Protein AF-0000000067828789 (afdb_homodimer)

Sequence (320 aa):
MLDEQAKKTLLRKIPHGLYVCGVKSGEEANGFTASWVMQGSFEPPLVVNCVRTDSISHRLLQESGQFALSFLAADQKDVAAQFFKPQRRVGDKFENFDVLDAPETGCPVLKDCLGYVECRVVGSVAHGDHTVFVGEVIGAQVFNEGDPLLLESTGWNYGGMLDEQAKKTLLRKIPHGLYVCGVKSGEEANGFTASWVMQGSFEPPLVVNCVRTDSISHRLLQESGQFALSFLAADQKDVAAQFFKPQRRVGDKFENFDVLDAPETGCPVLKDCLGYVECRVVGSVAHGDHTVFVGEVIGAQVFNEGDPLLLESTGWNYGG

Nearest PDB structures (foldseek):
  1wgb-assembly1_A  TM=9.684E-01  e=2.891E-19  Thermus thermophilus
  2r6v-assembly1_A  TM=7.369E-01  e=9.799E-13  Pyrococcus horikoshii OT3
  3cb0-assembly2_B  TM=8.185E-01  e=6.006E-11  Brucella melitensis
  3bnk-assembly1_A  TM=7.732E-01  e=1.040E-10  Methanosarcina acetivorans
  3k87-assembly1_B  TM=8.070E-01  e=7.497E-10  Burkholderia cepacia

Secondary structure (DSSP, 8-state):
---HHHHHHHHTTS--B-EEEEEEETTEEEEEEE--EEEEETTTTEEEEEEESSSHHHHHHHHH-EEEEEEPBTT-HHHHHHTSS-EEEETTEETTEEEEE-TTT--EEESSSSEEEEEEEEEEEE-SSEEEEEEEEEEEEE----PBPBHHHHT-----/---HHHHHHHHTTS--B-EEEEEEETTEEEEEEE--EEEEETTTTEEEEEEESSSHHHHHHHHH-EEEEEEPBTT-HHHHHHTSS-EEEETTEETTEEEEE-TTT--EEESSSSEEEEEEEEEEEE-SSEEEEEEEEEEEEE----PBPBHHHHT-----

pLDDT: mean 97.81, std 1.81, range [86.75, 98.94]

Solvent-accessible surface area (backbone atoms only — not comparable to full-atom values): 15994 Å² total; per-residue (Å²): 128,59,37,64,67,35,39,28,59,55,48,56,56,54,52,33,32,41,25,41,34,7,18,32,38,92,90,48,38,32,33,25,47,42,43,44,57,42,65,36,28,64,51,57,39,26,37,33,42,41,38,51,56,91,39,72,55,37,53,26,24,66,74,51,38,29,40,22,37,20,38,30,32,56,87,38,60,68,60,45,62,66,17,71,51,71,34,60,55,58,90,57,17,43,82,93,40,55,36,44,61,40,87,85,72,56,15,43,32,58,65,86,35,30,25,36,41,28,26,39,52,77,42,67,41,81,74,47,49,13,30,38,35,33,18,37,60,61,34,34,43,68,72,43,86,78,56,55,21,41,39,78,78,69,77,62,85,86,73,65,131,58,39,63,67,34,40,27,59,54,50,56,56,56,52,32,32,41,27,40,34,7,18,33,39,92,90,49,39,33,34,27,50,41,43,45,57,43,66,37,29,64,52,58,41,27,38,34,42,41,38,50,56,92,41,70,55,35,53,26,25,66,73,52,36,28,41,21,39,19,38,30,31,57,87,39,59,67,60,45,61,66,18,70,51,71,37,60,54,57,90,57,18,44,82,89,39,54,37,44,62,40,88,84,73,55,17,42,32,57,66,85,34,29,25,37,42,27,26,39,54,79,43,66,41,82,74,47,49,13,30,36,34,34,17,37,59,60,33,34,42,70,72,44,87,79,56,57,23,42,38,78,79,70,76,60,84,84,75,64

InterPro domains:
  IPR002563 Flavin reductase like domain [PF01613] (11-151)
  IPR002563 Flavin reductase like domain [SM00903] (11-158)
  IPR012349 FMN-binding split barrel [G3DSA:2.30.110.10] (3-160)
  IPR050268 NADH-dependent flavin reductase [PTHR30466] (5-150)

Structure (mmCIF, N/CA/C/O backbone):
data_AF-0000000067828789-model_v1
#
loop_
_entity.id
_entity.type
_entity.pdbx_description
1 polymer 'Slr0001 protein'
#
loop_
_atom_site.group_PDB
_atom_site.id
_atom_site.type_symbol
_atom_site.label_atom_id
_atom_site.label_alt_id
_atom_site.label_comp_id
_atom_site.label_asym_id
_atom_site.label_entity_id
_atom_site.label_seq_id
_atom_site.pdbx_PDB_ins_code
_atom_site.Cartn_x
_atom_site.Cartn_y
_atom_site.Cartn_z
_atom_site.occupancy
_atom_site.B_iso_or_equiv
_atom_site.auth_seq_id
_atom_site.auth_comp_id
_atom_site.auth_asym_id
_atom_site.auth_atom_id
_atom_site.pdbx_PDB_model_num
ATOM 1 N N . MET A 1 1 ? -12.523 -22.672 4.266 1 86.75 1 MET A N 1
ATOM 2 C CA . MET A 1 1 ? -12.531 -21.562 5.211 1 86.75 1 MET A CA 1
ATOM 3 C C . MET A 1 1 ? -11.164 -20.891 5.27 1 86.75 1 MET A C 1
ATOM 5 O O . MET A 1 1 ? -10.133 -21.562 5.172 1 86.75 1 MET A O 1
ATOM 9 N N . LEU A 1 2 ? -11.172 -19.578 5.363 1 97.38 2 LEU A N 1
ATOM 10 C CA . LEU A 1 2 ? -9.922 -18.828 5.426 1 97.38 2 LEU A CA 1
ATOM 11 C C . LEU A 1 2 ? -9.102 -19.234 6.648 1 97.38 2 LEU A C 1
ATOM 13 O O . LEU A 1 2 ? -9.625 -19.266 7.766 1 97.38 2 LEU A O 1
ATOM 17 N N . ASP A 1 3 ? -7.887 -19.656 6.426 1 98.31 3 ASP A N 1
ATOM 18 C CA . ASP A 1 3 ? -6.949 -19.891 7.523 1 98.31 3 ASP A CA 1
ATOM 19 C C . ASP A 1 3 ? -6.504 -18.562 8.141 1 98.31 3 ASP A C 1
ATOM 21 O O . ASP A 1 3 ? -5.562 -17.922 7.664 1 98.31 3 ASP A O 1
ATOM 25 N N . GLU A 1 4 ? -7.109 -18.156 9.266 1 98.25 4 GLU A N 1
ATOM 26 C CA . GLU A 1 4 ? -6.914 -16.859 9.898 1 98.25 4 GLU A CA 1
ATOM 27 C C . GLU A 1 4 ? -5.469 -16.688 10.359 1 98.25 4 GLU A C 1
ATOM 29 O O . GLU A 1 4 ? -4.918 -15.586 10.281 1 98.25 4 GLU A O 1
ATOM 34 N N . GLN A 1 5 ? -4.906 -17.734 10.875 1 98.44 5 GLN A N 1
ATOM 35 C CA . GLN A 1 5 ? -3.529 -17.656 11.352 1 98.44 5 GLN A CA 1
ATOM 36 C C . GLN A 1 5 ? -2.555 -17.453 10.195 1 98.44 5 GLN A C 1
ATOM 38 O O . GLN A 1 5 ? -1.613 -16.656 10.305 1 98.44 5 GLN A O 1
ATOM 43 N N . ALA A 1 6 ? -2.738 -18.203 9.086 1 98.81 6 ALA A N 1
ATOM 44 C CA . ALA A 1 6 ? -1.903 -18.031 7.898 1 98.81 6 ALA A CA 1
ATOM 45 C C . ALA A 1 6 ? -2.051 -16.625 7.328 1 98.81 6 ALA A C 1
ATOM 47 O O . ALA A 1 6 ? -1.058 -15.977 6.984 1 98.81 6 ALA A O 1
ATOM 48 N N . LYS A 1 7 ? -3.305 -16.1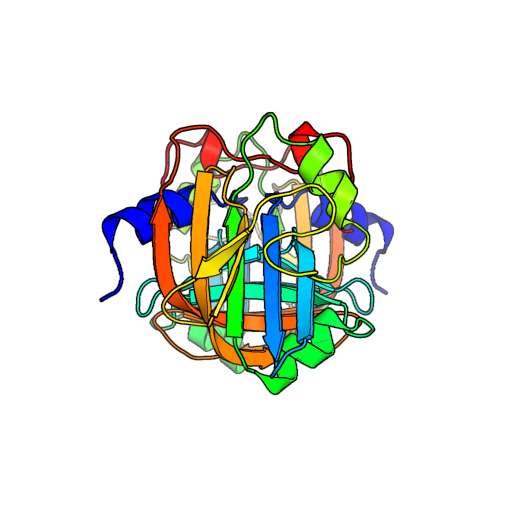72 7.242 1 98.88 7 LYS A N 1
ATOM 49 C CA . LYS A 1 7 ? -3.58 -14.82 6.781 1 98.88 7 LYS A CA 1
ATOM 50 C C . LYS A 1 7 ? -2.83 -13.789 7.621 1 98.88 7 LYS A C 1
ATOM 52 O O . LYS A 1 7 ? -2.16 -12.906 7.082 1 98.88 7 LYS A O 1
ATOM 57 N N . LYS A 1 8 ? -2.92 -13.93 8.938 1 98.62 8 LYS A N 1
ATOM 58 C CA . LYS A 1 8 ? -2.266 -12.992 9.852 1 98.62 8 LYS A CA 1
ATOM 59 C C . LYS A 1 8 ? -0.75 -13.023 9.672 1 98.62 8 LYS A C 1
ATOM 61 O O . LYS A 1 8 ? -0.113 -11.969 9.578 1 98.62 8 LYS A O 1
ATOM 66 N N . THR A 1 9 ? -0.172 -14.234 9.578 1 98.62 9 THR A N 1
ATOM 67 C CA . THR A 1 9 ? 1.268 -14.422 9.438 1 98.62 9 THR A CA 1
ATOM 68 C C . THR A 1 9 ? 1.779 -13.742 8.172 1 98.62 9 THR A C 1
ATOM 70 O O . THR A 1 9 ? 2.77 -13.008 8.203 1 98.62 9 THR A O 1
ATOM 73 N N . LEU A 1 10 ? 1.087 -13.922 7.078 1 98.81 10 LEU A N 1
ATOM 74 C CA . LEU A 1 10 ? 1.56 -13.43 5.793 1 98.81 10 LEU A CA 1
ATOM 75 C C . LEU A 1 10 ? 1.333 -11.922 5.672 1 98.81 10 LEU A C 1
ATOM 77 O O . LEU A 1 10 ? 2.221 -11.188 5.227 1 98.81 10 LEU A O 1
ATOM 81 N N . LEU A 1 11 ? 0.166 -11.43 6.078 1 98.75 11 LEU A N 1
ATOM 82 C CA . LEU A 1 11 ? -0.119 -10.008 5.938 1 98.75 11 LEU A CA 1
ATOM 83 C C . LEU A 1 11 ? 0.809 -9.18 6.82 1 98.75 11 LEU A C 1
ATOM 85 O O . LEU A 1 11 ? 1.186 -8.062 6.457 1 98.75 11 LEU A O 1
ATOM 89 N N . ARG A 1 12 ? 1.302 -9.734 7.949 1 98.06 12 ARG A N 1
ATOM 90 C CA . ARG A 1 12 ? 2.211 -9.031 8.844 1 98.06 12 ARG A CA 1
ATOM 91 C C . ARG A 1 12 ? 3.609 -8.938 8.242 1 98.06 12 ARG A C 1
ATOM 93 O O . ARG A 1 12 ? 4.457 -8.188 8.734 1 98.06 12 ARG A O 1
ATOM 100 N N . LYS A 1 13 ? 3.836 -9.672 7.176 1 98.31 13 LYS A N 1
ATOM 101 C CA . LYS A 1 13 ? 5.141 -9.633 6.523 1 98.31 13 LYS A CA 1
ATOM 102 C C . LYS A 1 13 ? 5.23 -8.477 5.531 1 98.31 13 LYS A C 1
ATOM 104 O O . LYS A 1 13 ? 6.305 -8.18 5.012 1 98.31 13 LYS A O 1
ATOM 109 N N . ILE A 1 14 ? 4.102 -7.816 5.184 1 98.62 14 ILE A N 1
ATOM 110 C CA . ILE A 1 14 ? 4.113 -6.66 4.297 1 98.62 14 ILE A CA 1
ATOM 111 C C . ILE A 1 14 ? 4.715 -5.461 5.02 1 98.62 14 ILE A C 1
ATOM 113 O O . ILE A 1 14 ? 4.227 -5.059 6.078 1 98.62 14 ILE A O 1
ATOM 117 N N . PRO A 1 15 ? 5.766 -4.844 4.465 1 98.25 15 PRO A N 1
ATOM 118 C CA . PRO A 1 15 ? 6.391 -3.707 5.145 1 98.25 15 PRO A CA 1
ATOM 119 C C . PRO A 1 15 ? 5.59 -2.414 4.988 1 98.25 15 PRO A C 1
ATOM 121 O O . PRO A 1 15 ? 4.941 -2.203 3.961 1 98.25 15 PRO A O 1
ATOM 124 N N . HIS A 1 16 ? 5.68 -1.568 5.969 1 98.12 16 HIS A N 1
ATOM 125 C CA . HIS A 1 16 ? 4.996 -0.281 5.957 1 98.12 16 HIS A CA 1
ATOM 126 C C . HIS A 1 16 ? 5.883 0.821 6.527 1 98.12 16 HIS A C 1
ATOM 128 O O . HIS A 1 16 ? 6.742 0.556 7.371 1 98.12 16 HIS A O 1
ATOM 134 N N . GLY A 1 17 ? 5.734 2.039 6.051 1 98.56 17 GLY A N 1
ATOM 135 C CA . GLY A 1 17 ? 6.219 3.229 6.734 1 98.56 17 GLY A CA 1
ATOM 136 C C . GLY A 1 17 ? 5.203 3.82 7.695 1 98.56 17 GLY A C 1
ATOM 137 O O . GLY A 1 17 ? 4.113 3.273 7.867 1 98.56 17 GLY A O 1
ATOM 138 N N . LEU A 1 18 ? 5.621 4.82 8.398 1 98.88 18 LEU A N 1
ATOM 139 C CA . LEU A 1 18 ? 4.73 5.586 9.266 1 98.88 18 LEU A CA 1
ATOM 140 C C . LEU A 1 18 ? 4.73 7.062 8.875 1 98.88 18 LEU A C 1
ATOM 142 O O . LEU A 1 18 ? 5.797 7.664 8.711 1 98.88 18 LEU A O 1
ATOM 146 N N . TYR A 1 19 ? 3.541 7.641 8.75 1 98.88 19 TYR A N 1
ATOM 147 C CA . TYR A 1 19 ? 3.293 9.008 8.312 1 98.88 19 TYR A CA 1
ATOM 148 C C . TYR A 1 19 ? 2.293 9.703 9.234 1 98.88 19 TYR A C 1
ATOM 150 O O . TYR A 1 19 ? 1.573 9.039 9.984 1 98.88 19 TYR A O 1
ATOM 158 N N . VAL A 1 20 ? 2.268 10.961 9.203 1 98.94 20 VAL A N 1
ATOM 159 C CA . VAL A 1 20 ? 1.118 11.695 9.727 1 98.94 20 VAL A CA 1
ATOM 160 C C . VAL A 1 20 ? 0.275 12.219 8.562 1 98.94 20 VAL A C 1
ATOM 162 O O . VAL A 1 20 ? 0.771 12.961 7.715 1 98.94 20 VAL A O 1
ATOM 165 N N . CYS A 1 21 ? -0.919 11.742 8.531 1 98.94 21 CYS A N 1
ATOM 166 C CA . CYS A 1 21 ? -1.869 12.188 7.523 1 98.94 21 CYS A CA 1
ATOM 167 C C . CYS A 1 21 ? -2.672 13.383 8.016 1 98.94 21 CYS A C 1
ATOM 169 O O . CYS A 1 21 ? -3.324 13.305 9.062 1 98.94 21 CYS A O 1
ATOM 171 N N . GLY A 1 22 ? -2.58 14.477 7.305 1 98.88 22 GLY A N 1
ATOM 172 C CA . GLY A 1 22 ? -3.385 15.656 7.566 1 98.88 22 GLY A CA 1
ATOM 173 C C . GLY A 1 22 ? -4.59 15.781 6.652 1 98.88 22 GLY A C 1
ATOM 174 O O . GLY A 1 22 ? -4.473 15.617 5.438 1 98.88 22 GLY A O 1
ATOM 175 N N . VAL A 1 23 ? -5.719 16.016 7.203 1 98.88 23 VAL A N 1
ATOM 176 C CA . VAL A 1 23 ? -6.965 16.203 6.473 1 98.88 23 VAL A CA 1
ATOM 177 C C . VAL A 1 23 ? -7.668 17.469 6.957 1 98.88 23 VAL A C 1
ATOM 179 O O . VAL A 1 23 ? -7.434 17.922 8.078 1 98.88 23 VAL A O 1
ATOM 182 N N . LYS A 1 24 ? -8.477 18.031 6.051 1 98.44 24 LYS A N 1
ATOM 183 C CA . LYS A 1 24 ? -9.172 19.281 6.367 1 98.44 24 LYS A CA 1
ATOM 184 C C . LYS A 1 24 ? -10.469 19.391 5.574 1 98.44 24 LYS A C 1
ATOM 186 O O . LYS A 1 24 ? -10.516 19.062 4.391 1 98.44 24 LYS A O 1
ATOM 191 N N . SER A 1 25 ? -11.516 19.828 6.18 1 97.81 25 SER A N 1
ATOM 192 C CA . SER A 1 25 ? -12.773 20.25 5.562 1 97.81 25 SER A CA 1
ATOM 193 C C . SER A 1 25 ? -13.336 21.484 6.242 1 97.81 25 SER A C 1
ATOM 195 O O . SER A 1 25 ? -13.625 21.469 7.438 1 97.81 25 SER A O 1
ATOM 197 N N . GLY A 1 26 ? -13.461 22.547 5.445 1 95.56 26 GLY A N 1
ATOM 198 C CA . GLY A 1 26 ? -13.82 23.797 6.086 1 95.56 26 GLY A CA 1
ATOM 199 C C . GLY A 1 26 ? -12.805 24.25 7.117 1 95.56 26 GLY A C 1
ATOM 200 O O . GLY A 1 26 ? -11.609 24.375 6.816 1 95.56 26 GLY A O 1
ATOM 201 N N . GLU A 1 27 ? -13.266 24.453 8.336 1 94.75 27 GLU A N 1
ATOM 202 C CA . GLU A 1 27 ? -12.383 24.938 9.391 1 94.75 27 GLU A CA 1
ATOM 203 C C . GLU A 1 27 ? -11.844 23.797 10.234 1 94.75 27 GLU A C 1
ATOM 205 O O . GLU A 1 27 ? -10.945 23.984 11.062 1 94.75 27 GLU A O 1
ATOM 210 N N . GLU A 1 28 ? -12.328 22.656 10.008 1 96.75 28 GLU A N 1
ATOM 211 C CA . GLU A 1 28 ? -11.906 21.5 10.797 1 96.75 28 GLU A CA 1
ATOM 212 C C . GLU A 1 28 ? -10.727 20.781 10.133 1 96.75 28 GLU A C 1
ATOM 214 O O . GLU A 1 28 ? -10.727 20.578 8.922 1 96.75 28 GLU A O 1
ATOM 219 N N . ALA A 1 29 ? -9.695 20.5 10.922 1 98 29 ALA A N 1
ATOM 220 C CA . ALA A 1 29 ? -8.516 19.797 10.438 1 98 29 ALA A CA 1
ATOM 221 C C . ALA A 1 29 ? -8.008 18.797 11.484 1 98 29 ALA A C 1
ATOM 223 O O . ALA A 1 29 ? -8.023 19.094 12.68 1 98 29 ALA A O 1
ATOM 224 N N . ASN A 1 30 ? -7.645 17.609 11.047 1 98.25 30 ASN A N 1
ATOM 225 C CA . ASN A 1 30 ? -7.133 16.562 11.906 1 98.25 30 ASN A CA 1
ATOM 226 C C . ASN A 1 30 ? -5.84 15.961 11.352 1 98.25 30 ASN A C 1
ATOM 228 O O . ASN A 1 30 ? -5.574 16.047 10.156 1 98.25 30 ASN A O 1
ATOM 232 N N . GLY A 1 31 ? -5.035 15.43 12.219 1 98.62 31 GLY A N 1
ATOM 233 C CA . GLY A 1 31 ? -3.891 14.602 11.883 1 98.62 31 GLY A CA 1
ATOM 234 C C . GLY A 1 31 ? -3.912 13.25 12.578 1 98.62 31 GLY A C 1
ATOM 235 O O . GLY A 1 31 ? -4.344 13.148 13.727 1 98.62 31 GLY A O 1
ATOM 236 N N . PHE A 1 32 ? -3.49 12.266 11.938 1 98.56 32 PHE A N 1
ATOM 237 C CA . PHE A 1 32 ? -3.426 10.93 12.508 1 98.56 32 PHE A CA 1
ATOM 238 C C . PHE A 1 32 ? -2.279 10.133 11.898 1 98.56 32 PHE A C 1
ATOM 240 O O . PHE A 1 32 ? -1.806 10.453 10.805 1 98.56 32 PHE A O 1
ATOM 247 N N . THR A 1 33 ? -1.797 9.133 12.594 1 98.62 33 THR A N 1
ATOM 248 C CA . THR A 1 33 ? -0.765 8.25 12.062 1 98.62 33 THR A CA 1
ATOM 249 C C . THR A 1 33 ? -1.344 7.309 11.008 1 98.62 33 THR A C 1
ATOM 251 O O . THR A 1 33 ? -2.389 6.691 11.227 1 98.62 33 THR A O 1
ATOM 254 N N . ALA A 1 34 ? -0.758 7.297 9.883 1 98.62 34 ALA A N 1
ATOM 255 C CA . ALA A 1 34 ? -1.097 6.391 8.789 1 98.62 34 ALA A CA 1
ATOM 256 C C . ALA A 1 34 ? 0.054 5.434 8.492 1 98.62 34 ALA A C 1
ATOM 258 O O . ALA A 1 34 ? 1.218 5.84 8.461 1 98.62 34 ALA A O 1
ATOM 259 N N . SER A 1 35 ? -0.278 4.145 8.266 1 98.44 35 SER A N 1
ATOM 260 C CA . SER A 1 35 ? 0.742 3.16 7.914 1 98.44 35 SER A CA 1
ATOM 261 C C . SER A 1 35 ? 0.411 2.469 6.598 1 98.44 35 SER A C 1
ATOM 263 O O . SER A 1 35 ? 1.311 2.018 5.883 1 98.44 35 SER A O 1
ATOM 265 N N . TRP A 1 36 ? -0.851 2.311 6.324 1 98.75 36 TRP A N 1
ATOM 266 C CA . TRP A 1 36 ? -1.248 1.688 5.066 1 98.75 36 TRP A CA 1
ATOM 267 C C . TRP A 1 36 ? -1.284 2.713 3.938 1 98.75 36 TRP A C 1
ATOM 269 O O . TRP A 1 36 ? -2.359 3.166 3.535 1 98.75 36 TRP A O 1
ATOM 279 N N . VAL A 1 37 ? -0.049 3.043 3.484 1 98.88 37 VAL A N 1
ATOM 280 C CA . VAL A 1 37 ? 0.256 3.998 2.424 1 98.88 37 VAL A CA 1
ATOM 281 C C . VAL A 1 37 ? 1.162 3.344 1.383 1 98.88 37 VAL A C 1
ATOM 283 O O . VAL A 1 37 ? 2.117 2.646 1.732 1 98.88 37 VAL A O 1
ATOM 286 N N . MET A 1 38 ? 0.814 3.523 0.147 1 98.75 38 MET A N 1
ATOM 287 C CA . MET A 1 38 ? 1.56 2.902 -0.944 1 98.75 38 MET A CA 1
ATOM 288 C C . MET A 1 38 ? 1.469 3.744 -2.213 1 98.75 38 MET A C 1
ATOM 290 O O . MET A 1 38 ? 0.471 4.43 -2.438 1 98.75 38 MET A O 1
ATOM 294 N N . GLN A 1 39 ? 2.566 3.791 -2.979 1 98.62 39 GLN A N 1
ATOM 295 C CA . GLN A 1 39 ? 2.412 4.332 -4.324 1 98.62 39 GLN A CA 1
ATOM 296 C C . GLN A 1 39 ? 1.521 3.438 -5.18 1 98.62 39 GLN A C 1
ATOM 298 O O . GLN A 1 39 ? 1.517 2.215 -5.012 1 98.62 39 GLN A O 1
ATOM 303 N N . GLY A 1 40 ? 0.779 4.066 -6.18 1 98.56 40 GLY A N 1
ATOM 304 C CA . GLY A 1 40 ? -0.185 3.281 -6.938 1 98.56 40 GLY A CA 1
ATOM 305 C C . GLY A 1 40 ? -0.045 3.451 -8.438 1 98.56 40 GLY A C 1
ATOM 306 O O . GLY A 1 40 ? -0.638 2.695 -9.211 1 98.56 40 GLY A O 1
ATOM 307 N N . SER A 1 41 ? 0.715 4.457 -8.891 1 98.69 41 SER A N 1
ATOM 308 C CA . SER A 1 41 ? 0.921 4.746 -10.305 1 98.69 41 SER A CA 1
ATOM 309 C C . SER A 1 41 ? 2.053 5.75 -10.5 1 98.69 41 SER A C 1
ATOM 311 O O . SER A 1 41 ? 2.344 6.551 -9.609 1 98.69 41 SER A O 1
ATOM 313 N N . PHE A 1 42 ? 2.686 5.715 -11.703 1 98.44 42 PHE A N 1
ATOM 314 C CA . PHE A 1 42 ? 3.703 6.688 -12.086 1 98.44 42 PHE A CA 1
ATOM 315 C C . PHE A 1 42 ? 3.07 7.902 -12.75 1 98.44 42 PHE A C 1
ATOM 317 O O . PHE A 1 42 ? 3.426 9.039 -12.438 1 98.44 42 PHE A O 1
ATOM 324 N N . GLU A 1 43 ? 2.1 7.543 -13.641 1 98.12 43 GLU A N 1
ATOM 325 C CA . GLU A 1 43 ? 1.512 8.602 -14.453 1 98.12 43 GLU A CA 1
ATOM 326 C C . GLU A 1 43 ? -0.007 8.469 -14.523 1 98.12 43 GLU A C 1
ATOM 328 O O . GLU A 1 43 ? -0.526 7.582 -15.203 1 98.12 43 GLU A O 1
ATOM 333 N N . PRO A 1 44 ? -0.687 9.469 -13.945 1 98.5 44 PRO A N 1
ATOM 334 C CA . PRO A 1 44 ? -0.145 10.398 -12.945 1 98.5 44 PRO A CA 1
ATOM 335 C C . PRO A 1 44 ? 0.361 9.688 -11.695 1 98.5 44 PRO A C 1
ATOM 337 O O . PRO A 1 44 ? 0.053 8.508 -11.477 1 98.5 44 PRO A O 1
ATOM 340 N N . PRO A 1 45 ? 1.221 10.375 -10.891 1 98.81 45 PRO A N 1
ATOM 341 C CA . PRO A 1 45 ? 1.619 9.773 -9.617 1 98.81 45 PRO A CA 1
ATOM 342 C C . PRO A 1 45 ? 0.453 9.633 -8.641 1 98.81 45 PRO A C 1
ATOM 344 O O . PRO A 1 45 ? -0.196 10.617 -8.297 1 98.81 45 PRO A O 1
ATOM 347 N N . LEU A 1 46 ? 0.216 8.398 -8.258 1 98.88 46 LEU A N 1
ATOM 348 C CA . LEU A 1 46 ? -0.858 8.117 -7.312 1 98.88 46 LEU A CA 1
ATOM 349 C C . LEU A 1 46 ? -0.3 7.543 -6.016 1 98.88 46 LEU A C 1
ATOM 351 O O . LEU A 1 46 ? 0.706 6.832 -6.023 1 98.88 46 LEU A O 1
ATOM 355 N N . VAL A 1 47 ? -0.989 7.875 -4.93 1 98.94 47 VAL A N 1
ATOM 356 C CA . VAL A 1 47 ? -0.757 7.293 -3.613 1 98.94 47 VAL A CA 1
ATOM 357 C C . VAL A 1 47 ? -2.057 6.699 -3.074 1 98.94 47 VAL A C 1
ATOM 359 O O . VAL A 1 47 ? -3.123 7.305 -3.197 1 98.94 47 VAL A O 1
ATOM 362 N N . VAL A 1 48 ? -1.947 5.496 -2.578 1 98.94 48 VAL A N 1
ATOM 363 C CA . VAL A 1 48 ? -3.066 4.832 -1.921 1 98.94 48 VAL A CA 1
ATOM 364 C C . VAL A 1 48 ? -2.957 5.008 -0.408 1 98.94 48 VAL A C 1
ATOM 366 O O . VAL A 1 48 ? -1.874 4.855 0.164 1 98.94 48 VAL A O 1
ATOM 369 N N . ASN A 1 49 ? -3.996 5.406 0.227 1 98.94 49 ASN A N 1
ATOM 370 C CA . ASN A 1 49 ? -4.098 5.637 1.663 1 98.94 49 ASN A CA 1
ATOM 371 C C . ASN A 1 49 ? -5.348 4.984 2.25 1 98.94 49 ASN A C 1
ATOM 373 O O . ASN A 1 49 ? -6.469 5.34 1.883 1 98.94 49 ASN A O 1
ATOM 377 N N . CYS A 1 50 ? -5.215 4.012 3.129 1 98.88 50 CYS A N 1
ATOM 378 C CA . CYS A 1 50 ? -6.355 3.332 3.734 1 98.88 50 CYS A CA 1
ATOM 379 C C . CYS A 1 50 ? -6.688 3.932 5.098 1 98.88 50 CYS A C 1
ATOM 381 O O . CYS A 1 50 ? -5.859 3.908 6.008 1 98.88 50 CYS A O 1
ATOM 383 N N . VAL A 1 51 ? -7.895 4.418 5.234 1 98.69 51 VAL A N 1
ATOM 384 C CA . VAL A 1 51 ? -8.273 5.199 6.406 1 98.69 51 VAL A CA 1
ATOM 385 C C . VAL A 1 51 ? -9.461 4.543 7.102 1 98.69 51 VAL A C 1
ATOM 387 O O . VAL A 1 51 ? -10.445 4.172 6.449 1 98.69 51 VAL A O 1
ATOM 390 N N . ARG A 1 52 ? -9.336 4.383 8.398 1 98 52 ARG A N 1
ATOM 391 C CA . ARG A 1 52 ? -10.398 3.764 9.188 1 98 52 ARG A CA 1
ATOM 392 C C . ARG A 1 52 ? -11.719 4.504 9.008 1 98 52 ARG A C 1
ATOM 394 O O . ARG A 1 52 ? -11.773 5.73 9.117 1 98 52 ARG A O 1
ATOM 401 N N . THR A 1 53 ? -12.766 3.793 8.758 1 97.31 53 THR A N 1
ATOM 402 C CA . THR A 1 53 ? -14.039 4.355 8.328 1 97.31 53 THR A CA 1
ATOM 403 C C . THR A 1 53 ? -14.734 5.07 9.484 1 97.31 53 THR A C 1
ATOM 405 O O . THR A 1 53 ? -15.516 6.004 9.266 1 97.31 53 THR A O 1
ATOM 408 N N . ASP A 1 54 ? -14.484 4.629 10.719 1 95.25 54 ASP A N 1
ATOM 409 C CA . ASP A 1 54 ? -15.164 5.191 11.883 1 95.25 54 ASP A CA 1
ATOM 410 C C . ASP A 1 54 ? -14.289 6.23 12.586 1 95.25 54 ASP A C 1
ATOM 412 O O . ASP A 1 54 ? -13.945 6.07 13.758 1 95.25 54 ASP A O 1
ATOM 416 N N . SER A 1 55 ? -13.906 7.293 11.883 1 96.12 55 SER A N 1
ATOM 417 C CA . SER A 1 55 ? -13.086 8.359 12.445 1 96.12 55 SER A CA 1
ATOM 418 C C . SER A 1 55 ? 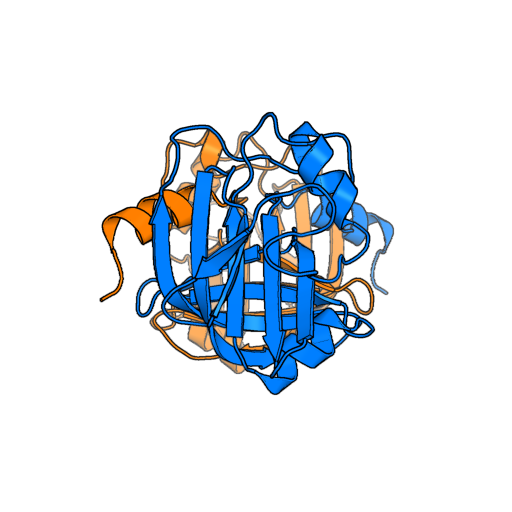-13.5 9.719 11.906 1 96.12 55 SER A C 1
ATOM 420 O O . SER A 1 55 ? -14.047 9.82 10.812 1 96.12 55 SER A O 1
ATOM 422 N N . ILE A 1 56 ? -13.32 10.742 12.625 1 96.81 56 ILE A N 1
ATOM 423 C CA . ILE A 1 56 ? -13.531 12.125 12.188 1 96.81 56 ILE A CA 1
ATOM 424 C C . ILE A 1 56 ? -12.656 12.422 10.977 1 96.81 56 ILE A C 1
ATOM 426 O O . ILE A 1 56 ? -13.086 13.094 10.039 1 96.81 56 ILE A O 1
ATOM 430 N N . SER A 1 57 ? -11.461 11.883 10.945 1 98.12 57 SER A N 1
ATOM 431 C CA . SER A 1 57 ? -10.523 12.102 9.852 1 98.12 57 SER A CA 1
ATOM 432 C C . SER A 1 57 ? -11.062 11.539 8.539 1 98.12 57 SER A C 1
ATOM 434 O O . SER A 1 57 ? -10.906 12.156 7.484 1 98.12 57 SER A O 1
ATOM 436 N N . HIS A 1 58 ? -11.68 10.383 8.641 1 98.44 58 HIS A N 1
ATOM 437 C CA . HIS A 1 58 ? -12.312 9.789 7.469 1 98.44 58 HIS A CA 1
ATOM 438 C C . HIS A 1 58 ? -13.383 10.703 6.902 1 98.44 58 HIS A C 1
ATOM 440 O O . HIS A 1 58 ? -13.43 10.938 5.691 1 98.44 58 HIS A O 1
ATOM 446 N N . ARG A 1 59 ? -14.266 11.211 7.77 1 98.25 59 ARG A N 1
ATOM 447 C CA . ARG A 1 59 ? -15.328 12.117 7.348 1 98.25 59 ARG A CA 1
ATOM 448 C C . ARG A 1 59 ? -14.75 13.352 6.668 1 98.25 59 ARG A C 1
ATOM 450 O O . ARG A 1 59 ? -15.211 13.75 5.594 1 98.25 59 ARG A O 1
ATOM 457 N N . LEU A 1 60 ? -13.719 13.961 7.285 1 98.56 60 LEU A N 1
ATOM 458 C CA . LEU A 1 60 ? -13.094 15.164 6.734 1 98.56 60 LEU A CA 1
ATOM 459 C C . LEU A 1 60 ? -12.484 14.883 5.367 1 98.56 60 LEU A C 1
ATOM 461 O O . LEU A 1 60 ? -12.625 15.688 4.441 1 98.56 60 LEU A O 1
ATOM 465 N N . LEU A 1 61 ? -11.797 13.734 5.242 1 98.69 61 LEU A N 1
ATOM 466 C CA . LEU A 1 61 ? -11.172 13.328 3.988 1 98.69 61 LEU A CA 1
ATOM 467 C C . LEU A 1 61 ? -12.227 13.094 2.908 1 98.69 61 LEU A C 1
ATOM 469 O O . LEU A 1 61 ? -12.062 13.539 1.771 1 98.69 61 LEU A O 1
ATOM 473 N N . GLN A 1 62 ? -13.273 12.445 3.252 1 98.38 62 GLN A N 1
ATOM 474 C CA . GLN A 1 62 ? -14.367 12.18 2.32 1 98.38 62 GLN A CA 1
ATOM 475 C C . GLN A 1 62 ? -15 13.484 1.837 1 98.38 62 GLN A C 1
ATOM 477 O O . GLN A 1 62 ? -15.312 13.625 0.652 1 98.38 62 GLN A O 1
ATOM 482 N N . GLU A 1 63 ? -15.211 14.422 2.719 1 98.5 63 GLU A N 1
ATOM 483 C CA . GLU A 1 63 ? -15.859 15.695 2.402 1 98.5 63 GLU A CA 1
ATOM 484 C C . GLU A 1 63 ? -14.992 16.547 1.482 1 98.5 63 GLU A C 1
ATOM 486 O O . GLU A 1 63 ? -15.484 17.141 0.528 1 98.5 63 GLU A O 1
ATOM 491 N N . SER A 1 64 ? -13.711 16.594 1.771 1 98.56 64 SER A N 1
ATOM 492 C CA . SER A 1 64 ? -12.828 17.516 1.06 1 98.56 64 SER A CA 1
ATOM 493 C C . SER A 1 64 ? -12.25 16.875 -0.192 1 98.56 64 SER A C 1
ATOM 495 O O . SER A 1 64 ? -11.883 17.562 -1.145 1 98.56 64 SER A O 1
ATOM 497 N N . GLY A 1 65 ? -12.062 15.562 -0.148 1 98.75 65 GLY A N 1
ATOM 498 C CA . GLY A 1 65 ? -11.391 14.844 -1.219 1 98.75 65 GLY A CA 1
ATOM 499 C C . GLY A 1 65 ? -9.898 15.133 -1.283 1 98.75 65 GLY A C 1
ATOM 500 O O . GLY A 1 65 ? -9.305 15.117 -2.363 1 98.75 65 GLY A O 1
ATOM 501 N N . GLN A 1 66 ? -9.344 15.539 -0.151 1 98.75 66 GLN A N 1
ATOM 502 C CA . GLN A 1 66 ? -7.926 15.891 -0.135 1 98.75 66 GLN A CA 1
ATOM 503 C C . GLN A 1 66 ? -7.25 15.391 1.138 1 98.75 66 GLN A C 1
ATOM 505 O O . GLN A 1 66 ? -7.883 15.312 2.193 1 98.75 66 GLN A O 1
ATOM 510 N N . PHE A 1 67 ? -5.957 15 1.035 1 98.94 67 PHE A N 1
ATOM 511 C CA . PHE A 1 67 ? -5.141 14.68 2.197 1 98.94 67 PHE A CA 1
ATOM 512 C C . PHE A 1 67 ? -3.668 14.969 1.922 1 98.94 67 PHE A C 1
ATOM 514 O O . PHE A 1 67 ? -3.268 15.133 0.768 1 98.94 67 PHE A O 1
ATOM 521 N N . ALA A 1 68 ? -2.965 15.117 2.945 1 98.94 68 ALA A N 1
ATOM 522 C CA . ALA A 1 68 ? -1.514 15.258 2.873 1 98.94 68 ALA A CA 1
ATOM 523 C C . ALA A 1 68 ? -0.82 14.266 3.799 1 98.94 68 ALA A C 1
ATOM 525 O O . ALA A 1 68 ? -1.365 13.891 4.84 1 98.94 68 ALA A O 1
ATOM 526 N N . LEU A 1 69 ? 0.364 13.852 3.463 1 98.94 69 LEU A N 1
ATOM 527 C CA . LEU A 1 69 ? 1.151 12.898 4.238 1 98.94 69 LEU A CA 1
ATOM 528 C C . LEU A 1 69 ? 2.508 13.492 4.609 1 98.94 69 LEU A C 1
ATOM 530 O O . LEU A 1 69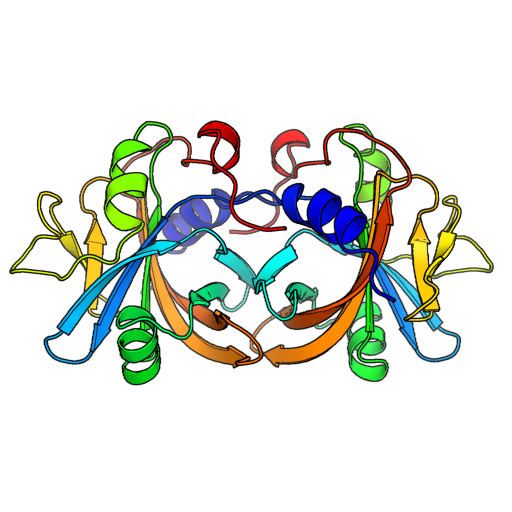 ? 3.303 13.828 3.73 1 98.94 69 LEU A O 1
ATOM 534 N N . SER A 1 70 ? 2.752 13.672 5.844 1 98.94 70 SER A N 1
ATOM 535 C CA . SER A 1 70 ? 4.078 14.008 6.352 1 98.94 70 SER A CA 1
ATOM 536 C C . SER A 1 70 ? 4.918 12.75 6.574 1 98.94 70 SER A C 1
ATOM 538 O O . SER A 1 70 ? 4.531 11.867 7.344 1 98.94 70 SER A O 1
ATOM 540 N N . PHE A 1 71 ? 6.043 12.664 5.906 1 98.94 71 PHE A N 1
ATOM 541 C CA . PHE A 1 71 ? 6.957 11.531 6.039 1 98.94 71 PHE A CA 1
ATOM 542 C C . PHE A 1 71 ? 7.832 11.688 7.277 1 98.94 71 PHE A C 1
ATOM 544 O O . PHE A 1 71 ? 8.633 12.625 7.367 1 98.94 71 PHE A O 1
ATOM 551 N N . LEU A 1 72 ? 7.719 10.75 8.203 1 98.94 72 LEU A N 1
ATOM 552 C CA . LEU A 1 72 ? 8.461 10.828 9.461 1 98.94 72 LEU A CA 1
ATOM 553 C C . LEU A 1 72 ? 9.867 10.266 9.297 1 98.94 72 LEU A C 1
ATOM 555 O O . LEU A 1 72 ? 10.07 9.297 8.57 1 98.94 72 LEU A O 1
ATOM 559 N N . ALA A 1 73 ? 10.797 10.875 10 1 98.88 73 ALA A N 1
ATOM 560 C CA . ALA A 1 73 ? 12.172 10.383 10.031 1 98.88 73 ALA A CA 1
ATOM 561 C C . ALA A 1 73 ? 12.305 9.203 10.984 1 98.88 73 ALA A C 1
ATOM 563 O O . ALA A 1 73 ? 11.477 9.016 11.875 1 98.88 73 ALA A O 1
ATOM 564 N N . ALA A 1 74 ? 13.391 8.477 10.812 1 98.81 74 ALA A N 1
ATOM 565 C CA . ALA A 1 74 ? 13.641 7.242 11.555 1 98.81 74 ALA A CA 1
ATOM 566 C C . ALA A 1 74 ? 13.641 7.492 13.055 1 98.81 74 ALA A C 1
ATOM 568 O O . ALA A 1 74 ? 13.297 6.605 13.844 1 98.81 74 ALA A O 1
ATOM 569 N N . ASP A 1 75 ? 13.953 8.711 13.508 1 98.38 75 ASP A N 1
ATOM 570 C CA . ASP A 1 75 ? 14.078 9.016 14.938 1 98.38 75 ASP A CA 1
ATOM 571 C C . ASP A 1 75 ? 12.812 9.672 15.469 1 98.38 75 ASP A C 1
ATOM 573 O O . ASP A 1 75 ? 12.797 10.188 16.594 1 98.38 75 ASP A O 1
ATOM 577 N N . GLN A 1 76 ? 11.742 9.625 14.727 1 98.5 76 GLN A N 1
ATOM 578 C CA . GLN A 1 76 ? 10.523 10.32 15.133 1 98.5 76 GLN A CA 1
ATOM 579 C C . GLN A 1 76 ? 9.438 9.328 15.523 1 98.5 76 GLN A C 1
ATOM 581 O O . GLN A 1 76 ? 8.258 9.531 15.211 1 98.5 76 GLN A O 1
ATOM 586 N N . LYS A 1 77 ? 9.828 8.234 16.109 1 98.44 77 LYS A N 1
ATOM 587 C CA . LYS A 1 77 ? 8.898 7.227 16.594 1 98.44 77 LYS A CA 1
ATOM 588 C C . LYS A 1 77 ? 7.895 7.832 17.578 1 98.44 77 LYS A C 1
ATOM 590 O O . LYS A 1 77 ? 6.707 7.504 17.531 1 98.44 77 LYS A O 1
ATOM 595 N N . ASP A 1 78 ? 8.32 8.742 18.469 1 97.62 78 ASP A N 1
ATOM 596 C CA . ASP A 1 78 ? 7.465 9.375 19.469 1 97.62 78 ASP A CA 1
ATOM 597 C C . ASP A 1 78 ? 6.391 10.234 18.812 1 97.62 78 ASP A C 1
ATOM 599 O O . ASP A 1 78 ? 5.27 10.328 19.312 1 97.62 78 ASP A O 1
ATOM 603 N N . VAL A 1 79 ? 6.711 10.883 17.719 1 97.88 79 VAL A N 1
ATOM 604 C CA . VAL A 1 79 ? 5.742 11.688 16.984 1 97.88 79 VAL A CA 1
ATOM 605 C C . VAL A 1 79 ? 4.613 10.797 16.469 1 97.88 79 VAL A C 1
ATOM 607 O O . VAL A 1 79 ? 3.436 11.102 16.656 1 97.88 79 VAL A O 1
ATOM 610 N N . ALA A 1 80 ? 4.984 9.656 15.828 1 98.38 80 ALA A N 1
ATOM 611 C CA . ALA A 1 80 ? 3.973 8.727 15.32 1 98.38 80 ALA A CA 1
ATOM 612 C C . ALA A 1 80 ? 3.023 8.289 16.438 1 98.38 80 ALA A C 1
ATOM 614 O O . ALA A 1 80 ? 1.804 8.273 16.25 1 98.38 80 ALA A O 1
ATOM 615 N N . ALA A 1 81 ? 3.58 8 17.609 1 97.94 81 ALA A N 1
ATOM 616 C CA . ALA A 1 81 ? 2.791 7.504 18.734 1 97.94 81 ALA A CA 1
ATOM 617 C C . ALA A 1 81 ? 1.766 8.539 19.188 1 97.94 81 ALA A C 1
ATOM 619 O O . ALA A 1 81 ? 0.656 8.188 19.594 1 97.94 81 ALA A O 1
ATOM 620 N N . GLN A 1 82 ? 2.088 9.797 19.109 1 97 82 GLN A N 1
ATOM 621 C CA . GLN A 1 82 ? 1.202 10.875 19.547 1 97 82 GLN A CA 1
ATOM 622 C C . GLN A 1 82 ? -0.015 10.984 18.625 1 97 82 GLN A C 1
ATOM 624 O O . GLN A 1 82 ? -1.056 11.508 19.031 1 97 82 GLN A O 1
ATOM 629 N N . PHE A 1 83 ? 0.069 10.422 17.422 1 97.62 83 PHE A N 1
ATOM 630 C CA . PHE A 1 83 ? -1 10.594 16.453 1 97.62 83 PHE A CA 1
ATOM 631 C C . PHE A 1 83 ? -1.784 9.297 16.281 1 97.62 83 PHE A C 1
ATOM 633 O O . PHE A 1 83 ? -2.627 9.188 15.383 1 97.62 83 PHE A O 1
ATOM 640 N N . PHE A 1 84 ? -1.505 8.25 17.078 1 95.56 84 PHE A N 1
ATOM 641 C CA . PHE A 1 84 ? -2.326 7.047 17.016 1 95.56 84 PHE A CA 1
ATOM 642 C C . PHE A 1 84 ? -3.795 7.387 17.25 1 95.56 84 PHE A C 1
ATOM 644 O O . PHE A 1 84 ? -4.68 6.781 16.641 1 95.56 84 PHE A O 1
ATOM 651 N N . LYS A 1 85 ? -3.934 8.312 18.156 1 93 85 LYS A N 1
ATOM 652 C CA . LYS A 1 85 ? -5.223 8.992 18.266 1 93 85 LYS A CA 1
ATOM 653 C C . LYS A 1 85 ? -5.238 10.281 17.453 1 93 85 LYS A C 1
ATOM 655 O O . LYS A 1 85 ? -4.332 11.109 17.578 1 93 85 LYS A O 1
ATOM 660 N N . PRO A 1 86 ? -6.254 10.344 16.641 1 94.69 86 PRO A N 1
ATOM 661 C CA . PRO A 1 86 ? -6.301 11.57 15.844 1 94.69 86 PRO A CA 1
ATOM 662 C C . PRO A 1 86 ? -6.23 12.836 16.703 1 94.69 86 PRO A C 1
ATOM 664 O O . PRO A 1 86 ? -6.828 12.891 17.781 1 94.69 86 PRO A O 1
ATOM 667 N N . GLN A 1 87 ? -5.465 13.852 16.172 1 95.44 87 GLN A N 1
ATOM 668 C CA . GLN A 1 87 ? -5.316 15.141 16.844 1 95.44 87 GLN A CA 1
ATOM 669 C C . GLN A 1 87 ? -6.047 16.234 16.078 1 95.44 87 GLN A C 1
ATOM 671 O O . GLN A 1 87 ? -5.902 16.359 14.859 1 95.44 87 GLN A O 1
ATOM 676 N N . ARG A 1 88 ? -6.734 17.094 16.781 1 95.81 88 ARG A N 1
ATOM 677 C CA . ARG A 1 88 ? -7.387 18.25 16.203 1 95.81 88 ARG A CA 1
ATOM 678 C C . ARG A 1 88 ? -6.43 19.438 16.125 1 95.81 88 ARG A C 1
ATOM 680 O O . ARG A 1 88 ? -5.68 19.703 17.062 1 95.81 88 ARG A O 1
ATOM 687 N N . ARG A 1 89 ? -6.52 20.031 15.031 1 94.94 89 ARG A N 1
ATOM 688 C CA . ARG A 1 89 ? -5.676 21.219 14.883 1 94.94 89 ARG A CA 1
ATOM 689 C C . ARG A 1 89 ? -6.234 22.391 15.688 1 94.94 89 ARG A C 1
ATOM 691 O O . ARG A 1 89 ? -7.445 22.609 15.711 1 94.94 89 ARG A O 1
ATOM 698 N N . VAL A 1 90 ? -5.359 23.094 16.359 1 93.12 90 VAL A N 1
ATOM 699 C CA . VAL A 1 90 ? -5.645 24.344 17.047 1 93.12 90 VAL A CA 1
ATOM 700 C C . VAL A 1 90 ? -4.613 25.406 16.641 1 93.12 90 VAL A C 1
ATOM 702 O O . VAL A 1 90 ? -3.441 25.312 17.016 1 93.12 90 VAL A O 1
ATOM 705 N N . GLY A 1 91 ? -5.066 26.344 15.812 1 92.94 91 GLY A N 1
ATOM 706 C CA . GLY A 1 91 ? -4.105 27.281 15.25 1 92.94 91 GLY A CA 1
ATOM 707 C C . GLY A 1 91 ? -3.117 26.625 14.305 1 92.94 91 GLY A C 1
ATOM 708 O O . GLY A 1 91 ? -3.518 25.953 13.352 1 92.94 91 GLY A O 1
ATOM 709 N N . ASP A 1 92 ? -1.834 26.797 14.664 1 92.75 92 ASP A N 1
ATOM 710 C CA . ASP A 1 92 ? -0.799 26.266 13.781 1 92.75 92 ASP A CA 1
ATOM 711 C C . ASP A 1 92 ? -0.128 25.047 14.406 1 92.75 92 ASP A C 1
ATOM 713 O O . ASP A 1 92 ? 1.06 24.797 14.18 1 92.75 92 ASP A O 1
ATOM 717 N N . LYS A 1 93 ? -1.061 24.344 15.164 1 94.5 93 LYS A N 1
ATOM 718 C CA . LYS A 1 93 ? -0.433 23.219 15.867 1 94.5 93 LYS A CA 1
ATOM 719 C C . LYS A 1 93 ? -1.372 22.031 15.945 1 94.5 93 LYS A C 1
ATOM 721 O O . LYS A 1 93 ? -2.592 22.188 16.016 1 94.5 93 LYS A O 1
ATOM 726 N N . PHE A 1 94 ? -0.763 20.828 15.867 1 94.94 94 PHE A N 1
ATOM 727 C CA . PHE A 1 94 ? -1.314 19.625 16.5 1 94.94 94 PHE A CA 1
ATOM 728 C C . PHE A 1 94 ? -0.721 19.422 17.875 1 94.94 94 PHE A C 1
ATOM 730 O O . PHE A 1 94 ? 0.438 19.031 18.016 1 94.94 94 PHE A O 1
ATOM 737 N N . GLU A 1 95 ? -1.491 19.719 18.844 1 90.19 95 GLU A N 1
ATOM 738 C CA . GLU A 1 95 ? -0.951 19.703 20.188 1 90.19 95 GLU A CA 1
ATOM 739 C C . GLU A 1 95 ? 0.355 20.484 20.281 1 90.19 95 GLU A C 1
ATOM 741 O O . GLU A 1 95 ? 0.358 21.703 20.156 1 90.19 95 GLU A O 1
ATOM 746 N N . ASN A 1 96 ? 1.527 19.625 20.344 1 90.56 96 ASN A N 1
ATOM 747 C CA . ASN A 1 96 ? 2.818 20.281 20.531 1 90.56 96 ASN A CA 1
ATOM 748 C C . ASN A 1 96 ? 3.643 20.266 19.25 1 90.56 96 ASN A C 1
ATOM 750 O O . ASN A 1 96 ? 4.848 20.531 19.266 1 90.56 96 ASN A O 1
ATOM 754 N N . PHE A 1 97 ? 3.041 19.984 18.156 1 95.88 97 PHE A N 1
ATOM 755 C CA . PHE A 1 97 ? 3.75 19.906 16.875 1 95.88 97 PHE A CA 1
ATOM 756 C C . PHE A 1 97 ? 3.344 21.047 15.953 1 95.88 97 PHE A C 1
ATOM 758 O O . PHE A 1 97 ? 2.156 21.25 15.703 1 95.88 97 PHE A O 1
ATOM 765 N N . ASP A 1 98 ? 4.383 21.766 15.492 1 97.5 98 ASP A N 1
ATOM 766 C CA . ASP A 1 98 ? 4.117 22.844 14.547 1 97.5 98 ASP A CA 1
ATOM 767 C C . ASP A 1 98 ? 3.682 22.281 13.188 1 97.5 98 ASP A C 1
ATOM 769 O O . ASP A 1 98 ? 4.27 21.328 12.688 1 97.5 98 ASP A O 1
ATOM 773 N N . VAL A 1 99 ? 2.613 22.938 12.648 1 97.94 99 VAL A N 1
ATOM 774 C CA . VAL A 1 99 ? 2.133 22.516 11.336 1 97.94 99 VAL A CA 1
ATOM 775 C C . VAL A 1 99 ? 2.01 23.719 10.406 1 97.94 99 VAL A C 1
ATOM 777 O O . VAL A 1 99 ? 1.938 24.859 10.867 1 97.94 99 VAL A O 1
ATOM 780 N N . LEU A 1 100 ? 2.074 23.547 9.172 1 97.69 100 LEU A N 1
ATOM 781 C CA . LEU A 1 100 ? 1.728 24.516 8.133 1 97.69 100 LEU A CA 1
ATOM 782 C C . LEU A 1 100 ? 0.669 23.938 7.191 1 97.69 100 LEU A C 1
ATOM 784 O O . LEU A 1 100 ? 0.463 22.719 7.145 1 97.69 100 LEU A O 1
ATOM 788 N N . ASP A 1 101 ? -0.063 24.797 6.535 1 97.81 101 ASP A N 1
ATOM 789 C CA . ASP A 1 101 ? -0.986 24.375 5.484 1 97.81 101 ASP A CA 1
ATOM 790 C C . ASP A 1 101 ? -0.243 24.094 4.18 1 97.81 101 ASP A C 1
ATOM 792 O O . ASP 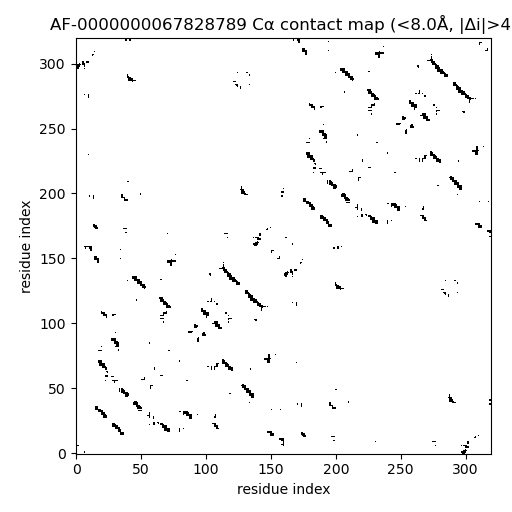A 1 101 ? 0.435 24.969 3.643 1 97.81 101 ASP A O 1
ATOM 796 N N . ALA A 1 102 ? -0.357 22.859 3.713 1 98.12 102 ALA A N 1
ATOM 797 C CA . ALA A 1 102 ? 0.216 22.578 2.398 1 98.12 102 ALA A CA 1
ATOM 798 C C . ALA A 1 102 ? -0.421 23.453 1.323 1 98.12 102 ALA A C 1
ATOM 800 O O . ALA A 1 102 ? -1.638 23.641 1.314 1 98.12 102 ALA A O 1
ATOM 801 N N . PRO A 1 103 ? 0.318 23.984 0.431 1 98.31 103 PRO A N 1
ATOM 802 C CA . PRO A 1 103 ? -0.149 25.062 -0.454 1 98.31 103 PRO A CA 1
ATOM 803 C C . PRO A 1 103 ? -1.268 24.594 -1.389 1 98.31 103 PRO A C 1
ATOM 805 O O . PRO A 1 103 ? -2.145 25.391 -1.739 1 98.31 103 PRO A O 1
ATOM 808 N N . GLU A 1 104 ? -1.327 23.391 -1.865 1 98.44 104 GLU A N 1
ATOM 809 C CA . GLU A 1 104 ? -2.281 22.953 -2.883 1 98.44 104 GLU A CA 1
ATOM 810 C C . GLU A 1 104 ? -3.598 22.516 -2.252 1 98.44 104 GLU A C 1
ATOM 812 O O . GLU A 1 104 ? -4.672 22.812 -2.773 1 98.44 104 GLU A O 1
ATOM 817 N N . THR A 1 105 ? -3.586 21.844 -1.105 1 98.25 105 THR A N 1
ATOM 818 C CA . THR A 1 105 ? -4.77 21.219 -0.527 1 98.25 105 THR A CA 1
ATOM 819 C C . THR A 1 105 ? -5.254 22 0.69 1 98.25 105 THR A C 1
ATOM 821 O O . THR A 1 105 ? -6.414 21.891 1.092 1 98.25 105 THR A O 1
ATOM 824 N N . GLY A 1 106 ? -4.34 22.734 1.296 1 98 106 GLY A N 1
ATOM 825 C CA . GLY A 1 106 ? -4.648 23.359 2.566 1 98 106 GLY A CA 1
ATOM 826 C C . GLY A 1 106 ? -4.59 22.406 3.742 1 98 106 GLY A C 1
ATOM 827 O O . GLY A 1 106 ? -4.777 22.812 4.891 1 98 106 GLY A O 1
ATOM 828 N N . CYS A 1 107 ? -4.332 21.156 3.572 1 98.62 107 CYS A N 1
ATOM 829 C CA . CYS A 1 107 ? -4.223 20.172 4.645 1 98.62 107 CYS A CA 1
ATOM 830 C C . CYS A 1 107 ? -3.012 20.453 5.523 1 98.62 107 CYS A C 1
ATOM 832 O O . CYS A 1 107 ? -1.963 20.875 5.031 1 98.62 107 CYS A O 1
ATOM 834 N N . PRO A 1 108 ? -3.109 20.219 6.801 1 98.75 108 PRO A N 1
ATOM 835 C CA . PRO A 1 108 ? -1.965 20.438 7.688 1 98.75 108 PRO A CA 1
ATOM 836 C C . PRO A 1 108 ? -0.847 19.422 7.477 1 98.75 108 PRO A C 1
ATOM 838 O O . PRO A 1 108 ? -1.116 18.234 7.293 1 98.75 108 PRO A O 1
ATOM 841 N N . VAL A 1 109 ? 0.404 19.875 7.465 1 98.75 109 VAL A N 1
ATOM 842 C CA . VAL A 1 109 ? 1.587 19.016 7.418 1 98.75 109 VAL A CA 1
ATOM 843 C C . VAL A 1 109 ? 2.562 19.422 8.516 1 98.75 109 VAL A C 1
ATOM 845 O O . VAL A 1 109 ? 2.658 20.609 8.867 1 98.75 109 VAL A O 1
ATOM 848 N N . LEU A 1 110 ? 3.256 18.469 9.086 1 98.69 110 LEU A N 1
ATOM 849 C CA . LEU A 1 110 ? 4.246 18.75 10.125 1 98.69 110 LEU A CA 1
ATOM 850 C C . LEU A 1 110 ? 5.418 19.547 9.562 1 98.69 110 LEU A C 1
ATOM 852 O O . LEU A 1 110 ? 5.922 19.234 8.477 1 98.69 110 LEU A O 1
ATOM 856 N N . LYS A 1 111 ? 5.844 20.469 10.281 1 98.25 111 LYS A N 1
ATOM 857 C CA . LYS A 1 111 ? 7.016 21.234 9.867 1 98.25 111 LYS A CA 1
ATOM 858 C C . LYS A 1 111 ? 8.297 20.438 10.062 1 98.25 111 LYS A C 1
ATOM 860 O O . LYS A 1 111 ? 9.25 20.578 9.289 1 98.25 111 LYS A O 1
ATOM 865 N N . ASP A 1 112 ? 8.305 19.703 11.164 1 97.94 112 ASP A N 1
ATOM 866 C CA . ASP A 1 112 ? 9.469 18.891 11.477 1 97.94 112 ASP A CA 1
ATOM 867 C C . ASP A 1 112 ? 9.273 17.453 11 1 97.94 112 ASP A C 1
ATOM 869 O O . ASP A 1 112 ? 8.766 16.609 11.742 1 97.94 112 ASP A O 1
ATOM 873 N N . CYS A 1 113 ? 9.633 17.125 9.828 1 98.62 113 CYS A N 1
ATOM 874 C CA . CYS A 1 113 ? 9.586 15.82 9.172 1 98.62 113 CYS A CA 1
ATOM 875 C C . CYS A 1 113 ? 10.5 15.789 7.957 1 98.62 113 CYS A C 1
ATOM 877 O O . CYS A 1 113 ? 11.227 16.75 7.691 1 98.62 113 CYS A O 1
ATOM 879 N N . LEU A 1 114 ? 10.602 14.711 7.277 1 98.94 114 LEU A N 1
ATOM 880 C CA . LEU A 1 114 ? 11.43 14.602 6.086 1 98.94 114 LEU A CA 1
ATOM 881 C C . LEU A 1 114 ? 10.875 15.453 4.953 1 98.94 114 LEU A C 1
ATOM 883 O O . LEU A 1 114 ? 11.633 16.047 4.184 1 98.94 114 LEU A O 1
ATOM 887 N N . GLY A 1 115 ? 9.57 15.547 4.801 1 98.94 115 GLY A N 1
ATOM 888 C CA . GLY A 1 115 ? 8.812 16.219 3.762 1 98.94 115 GLY A CA 1
ATOM 889 C C . GLY A 1 115 ? 7.371 15.758 3.678 1 98.94 115 GLY A C 1
ATOM 890 O O . GLY A 1 115 ? 6.895 15.031 4.555 1 98.94 115 GLY A O 1
ATOM 891 N N . TYR A 1 116 ? 6.652 16.25 2.686 1 98.94 116 TYR A N 1
ATOM 892 C CA . TYR A 1 116 ? 5.25 15.867 2.559 1 98.94 116 TYR A CA 1
ATOM 893 C C . TYR A 1 116 ? 4.844 15.758 1.093 1 98.94 116 TYR A C 1
ATOM 895 O O . TYR A 1 116 ? 5.531 16.281 0.213 1 98.94 116 TYR A O 1
ATOM 903 N N . VAL A 1 117 ? 3.801 15.016 0.841 1 98.94 117 VAL A N 1
ATOM 904 C CA . VAL A 1 117 ? 3.076 15.062 -0.425 1 98.94 117 VAL A CA 1
ATOM 905 C C . VAL A 1 117 ? 1.631 15.492 -0.181 1 98.94 117 VAL A C 1
ATOM 907 O O . VAL A 1 117 ? 1.091 15.281 0.908 1 98.94 117 VAL A O 1
ATOM 910 N N . GLU A 1 118 ? 1.026 16.125 -1.144 1 98.94 118 GLU A N 1
ATOM 911 C CA . GLU A 1 118 ? -0.379 16.516 -1.187 1 98.94 118 GLU A CA 1
ATOM 912 C C . GLU A 1 118 ? -1.14 15.734 -2.25 1 98.94 118 GLU A C 1
ATOM 914 O O . GLU A 1 118 ? -0.64 15.539 -3.359 1 98.94 118 GLU A O 1
ATOM 919 N N . CYS A 1 119 ? -2.359 15.391 -1.846 1 98.94 119 CYS A N 1
ATOM 920 C CA . CYS A 1 119 ? -3.086 14.5 -2.744 1 98.94 119 CYS A CA 1
ATOM 921 C C . CYS A 1 119 ? -4.527 14.961 -2.916 1 98.94 119 CYS A C 1
ATOM 923 O O . CYS A 1 119 ? -5.164 15.398 -1.957 1 98.94 119 CYS A O 1
ATOM 925 N N . ARG A 1 120 ? -4.965 14.812 -4.09 1 98.88 120 ARG A N 1
ATOM 926 C CA . ARG A 1 120 ? -6.379 14.93 -4.43 1 98.88 120 ARG A CA 1
ATOM 927 C C . ARG A 1 120 ? -6.973 13.57 -4.766 1 98.88 120 ARG A C 1
ATOM 929 O O . ARG A 1 120 ? -6.492 12.875 -5.664 1 98.88 120 ARG A O 1
ATOM 936 N N . VAL A 1 121 ? -8.031 13.211 -4.086 1 98.94 121 VAL A N 1
ATOM 937 C CA . VAL A 1 121 ? -8.633 11.891 -4.262 1 98.94 121 VAL A CA 1
ATOM 938 C C . VAL A 1 121 ? -9.258 11.789 -5.648 1 98.94 121 VAL A C 1
ATOM 940 O O . VAL A 1 121 ? -10.023 12.664 -6.055 1 98.94 121 VAL A O 1
ATOM 943 N N . VAL A 1 122 ? -8.953 10.719 -6.348 1 98.88 122 VAL A N 1
ATOM 944 C CA . VAL A 1 122 ? -9.484 10.5 -7.691 1 98.88 122 VAL A CA 1
ATOM 945 C C . VAL A 1 122 ? -10.414 9.289 -7.688 1 98.88 122 VAL A C 1
ATOM 947 O O . VAL A 1 122 ? -11.102 9.023 -8.68 1 98.88 122 VAL A O 1
ATOM 950 N N . GLY A 1 123 ? -10.461 8.492 -6.617 1 98.81 123 GLY A N 1
ATOM 951 C CA . GLY A 1 123 ? -11.312 7.328 -6.438 1 98.81 123 GLY A CA 1
ATOM 952 C C . GLY A 1 123 ? -11.156 6.68 -5.07 1 98.81 123 GLY A C 1
ATOM 953 O O . GLY A 1 123 ? -10.211 6.988 -4.336 1 98.81 123 GLY A O 1
ATOM 954 N N . SER A 1 124 ? -12.117 5.895 -4.703 1 98.81 124 SER A N 1
ATOM 955 C CA . SER A 1 124 ? -12.047 5.176 -3.436 1 98.81 124 SER A CA 1
ATOM 956 C C . SER A 1 124 ? -12.82 3.863 -3.502 1 98.81 124 SER A C 1
ATOM 958 O O . SER A 1 124 ? -13.664 3.678 -4.379 1 98.81 124 SER A O 1
ATOM 960 N N . VAL A 1 125 ? -12.5 2.91 -2.732 1 98.81 125 VAL A N 1
ATOM 961 C CA . VAL A 1 125 ? -13.219 1.661 -2.498 1 98.81 125 VAL A CA 1
ATOM 962 C C . VAL A 1 125 ? -13.562 1.533 -1.017 1 98.81 125 VAL A C 1
ATOM 964 O O . VAL A 1 125 ? -12.664 1.425 -0.173 1 98.81 125 VAL A O 1
ATOM 967 N N . ALA A 1 126 ? -14.797 1.573 -0.721 1 98.31 126 ALA A N 1
ATOM 968 C CA . ALA A 1 126 ? -15.297 1.418 0.643 1 98.31 126 ALA A CA 1
ATOM 969 C C . ALA A 1 126 ? -15.852 0.012 0.868 1 98.31 126 ALA A C 1
ATOM 971 O O . ALA A 1 126 ? -16.984 -0.286 0.482 1 98.31 126 ALA A O 1
ATOM 972 N N . HIS A 1 127 ? -14.984 -0.897 1.345 1 96.75 127 HIS A N 1
ATOM 973 C CA . HIS A 1 127 ? -15.367 -2.293 1.523 1 96.75 127 HIS A CA 1
ATOM 974 C C . HIS A 1 127 ? -14.812 -2.855 2.826 1 96.75 127 HIS A C 1
ATOM 976 O O . HIS A 1 127 ? -14.375 -4.008 2.873 1 96.75 127 HIS A O 1
ATOM 982 N N . GLY A 1 128 ? -14.969 -2.42 4.008 1 96 128 GLY A N 1
ATOM 983 C CA . GLY A 1 128 ? -14.5 -2.916 5.289 1 96 128 GLY A CA 1
ATOM 984 C C . GLY A 1 128 ? -14.375 -1.831 6.34 1 96 128 GLY A C 1
ATOM 985 O O . GLY A 1 128 ? -15.078 -0.82 6.281 1 96 128 GLY A O 1
ATOM 986 N N . ASP A 1 129 ? -13.461 -2.074 7.254 1 98.44 129 ASP A N 1
ATOM 987 C CA . ASP A 1 129 ? -13.32 -1.134 8.359 1 98.44 129 ASP A CA 1
ATOM 988 C C . ASP A 1 129 ? -12.398 0.026 7.984 1 98.44 129 ASP A C 1
ATOM 990 O O . ASP A 1 129 ? -12.203 0.951 8.773 1 98.44 129 ASP A O 1
ATOM 994 N N . HIS A 1 130 ? -11.82 -0.015 6.777 1 98.62 130 HIS A N 1
ATOM 995 C CA . HIS A 1 130 ? -11.094 1.088 6.16 1 98.62 130 HIS A CA 1
ATOM 996 C C . HIS A 1 130 ? -11.641 1.397 4.77 1 98.62 130 HIS A C 1
ATOM 998 O O . HIS A 1 130 ? -12.172 0.511 4.094 1 98.62 130 HIS A O 1
ATOM 1004 N N . THR A 1 131 ? -11.594 2.631 4.395 1 98.81 131 THR A N 1
ATOM 1005 C CA . THR A 1 131 ? -11.758 3.029 3 1 98.81 131 THR A CA 1
ATOM 1006 C C . THR A 1 131 ? -10.398 3.182 2.318 1 98.81 131 THR A C 1
ATOM 1008 O O . THR A 1 131 ? -9.477 3.773 2.885 1 98.81 131 THR A O 1
ATOM 1011 N N . VAL A 1 132 ? -10.266 2.566 1.177 1 98.88 132 VAL A N 1
ATOM 1012 C CA . VAL A 1 132 ? -9.07 2.723 0.344 1 98.88 132 VAL A CA 1
ATOM 1013 C C . VAL A 1 132 ? -9.219 3.967 -0.531 1 98.88 132 VAL A C 1
ATOM 1015 O O . VAL A 1 132 ? -10 3.975 -1.485 1 98.88 132 VAL A O 1
ATOM 1018 N N . PHE A 1 133 ? -8.477 5.023 -0.232 1 98.94 133 PHE A N 1
ATOM 1019 C CA . PHE A 1 133 ? -8.469 6.242 -1.028 1 98.94 133 PHE A CA 1
ATOM 1020 C C . PHE A 1 133 ? -7.297 6.25 -2 1 98.94 133 PHE A C 1
ATOM 1022 O O . PHE A 1 133 ? -6.176 5.91 -1.625 1 98.94 133 PHE A O 1
ATOM 1029 N N . VAL A 1 134 ? -7.582 6.551 -3.229 1 98.94 134 VAL A N 1
ATOM 1030 C CA . VAL A 1 134 ? -6.547 6.746 -4.238 1 98.94 134 VAL A CA 1
ATOM 1031 C C . VAL A 1 134 ? -6.418 8.234 -4.562 1 98.94 134 VAL A C 1
ATOM 1033 O O . VAL A 1 134 ? -7.371 8.859 -5.027 1 98.94 134 VAL A O 1
ATOM 1036 N N . GLY A 1 135 ? -5.246 8.758 -4.262 1 98.94 135 GLY A N 1
ATOM 1037 C CA . GLY A 1 135 ? -5.031 10.188 -4.461 1 98.94 135 GLY A CA 1
ATOM 1038 C C . GLY A 1 135 ? -3.949 10.484 -5.484 1 98.94 135 GLY A C 1
ATOM 1039 O O . GLY A 1 135 ? -2.9 9.836 -5.496 1 98.94 135 GLY A O 1
ATOM 1040 N N . GLU A 1 136 ? -4.234 11.406 -6.336 1 98.94 136 GLU A N 1
ATOM 1041 C CA . GLU A 1 136 ? -3.205 11.945 -7.215 1 98.94 136 GLU A CA 1
ATOM 1042 C C . GLU A 1 136 ? -2.305 12.93 -6.469 1 98.94 136 GLU A C 1
ATOM 1044 O O . GLU A 1 136 ? -2.791 13.828 -5.781 1 98.94 136 GLU A O 1
ATOM 1049 N N . VAL A 1 137 ? -0.969 12.734 -6.57 1 98.94 137 VAL A N 1
ATOM 1050 C CA . VAL A 1 137 ? -0.025 13.648 -5.941 1 98.94 137 VAL A CA 1
ATOM 1051 C C . VAL A 1 137 ? 0.014 14.961 -6.723 1 98.94 137 VAL A C 1
ATOM 1053 O O . VAL A 1 137 ? 0.408 14.992 -7.891 1 98.94 137 VAL A O 1
ATOM 1056 N N . ILE A 1 138 ? -0.354 16.031 -6.043 1 98.88 138 ILE A N 1
ATOM 1057 C CA . ILE A 1 138 ? -0.465 17.312 -6.75 1 98.88 138 ILE A CA 1
ATOM 1058 C C . ILE A 1 138 ? 0.518 18.312 -6.16 1 98.88 138 ILE A C 1
ATOM 1060 O O . ILE A 1 138 ? 0.697 19.406 -6.703 1 98.88 138 ILE A O 1
ATOM 1064 N N . GLY A 1 139 ? 1.141 17.969 -5.043 1 98.88 139 GLY A N 1
ATOM 1065 C CA . GLY A 1 139 ? 2.16 18.781 -4.379 1 98.88 139 GLY A CA 1
ATOM 1066 C C . GLY A 1 139 ? 3.154 17.938 -3.594 1 98.88 139 GLY A C 1
ATOM 1067 O O . GLY A 1 139 ? 2.84 16.828 -3.166 1 98.88 139 GLY A O 1
ATOM 1068 N N . ALA A 1 140 ? 4.332 18.469 -3.4 1 98.94 140 ALA A N 1
ATOM 1069 C CA . ALA A 1 140 ? 5.367 17.797 -2.621 1 98.94 140 ALA A CA 1
ATOM 1070 C C . ALA A 1 140 ? 6.465 18.766 -2.203 1 98.94 140 ALA A C 1
ATOM 1072 O O . ALA A 1 140 ? 6.773 19.719 -2.932 1 98.94 140 ALA A O 1
ATOM 1073 N N . GLN A 1 141 ? 6.992 18.531 -1.127 1 98.88 141 GLN A N 1
ATOM 1074 C CA . GLN A 1 141 ? 8.125 19.297 -0.642 1 98.88 141 GLN A CA 1
ATOM 1075 C C . GLN A 1 141 ? 9.008 18.469 0.289 1 98.88 141 GLN A C 1
ATOM 1077 O O . GLN A 1 141 ? 8.5 17.781 1.182 1 98.88 141 GLN A O 1
ATOM 1082 N N . VAL A 1 142 ? 10.359 18.5 0.075 1 98.88 142 VAL A N 1
ATOM 1083 C CA . VAL A 1 142 ? 11.32 17.891 0.992 1 98.88 142 VAL A CA 1
ATOM 1084 C C . VAL A 1 142 ? 11.844 18.953 1.964 1 98.88 142 VAL A C 1
ATOM 1086 O O . VAL A 1 142 ? 12.211 20.062 1.554 1 98.88 142 VAL A O 1
ATOM 1089 N N . PHE A 1 143 ? 11.797 18.672 3.234 1 98.69 143 PHE A N 1
ATOM 1090 C CA . PHE A 1 143 ? 12.312 19.562 4.258 1 98.69 143 PHE A CA 1
ATOM 1091 C C . PHE A 1 143 ? 13.719 19.156 4.676 1 98.69 143 PHE A C 1
ATOM 1093 O O . PHE A 1 143 ? 14.602 20 4.84 1 98.69 143 PHE A O 1
ATOM 1100 N N . ASN A 1 144 ? 13.914 17.844 4.957 1 98.38 144 ASN A N 1
ATOM 1101 C CA . ASN A 1 144 ? 15.133 17.281 5.527 1 98.38 144 ASN A CA 1
ATOM 1102 C C . ASN A 1 144 ? 15.531 15.977 4.836 1 98.38 144 ASN A C 1
ATOM 1104 O O . ASN A 1 144 ? 14.672 15.234 4.363 1 98.38 144 ASN A O 1
ATOM 1108 N N . GLU A 1 145 ? 16.766 15.766 4.805 1 97.44 145 GLU A N 1
ATOM 1109 C CA . GLU A 1 145 ? 17.25 14.461 4.379 1 97.44 145 GLU A CA 1
ATOM 1110 C C . GLU A 1 145 ? 17.234 13.461 5.531 1 97.44 145 GLU A C 1
ATOM 1112 O O . GLU A 1 145 ? 17.312 13.852 6.699 1 97.44 145 GLU A O 1
ATOM 1117 N N . GLY A 1 146 ? 17.094 12.227 5.223 1 98.25 146 GLY A N 1
ATOM 1118 C CA . GLY A 1 146 ? 17.109 11.188 6.242 1 98.25 146 GLY A CA 1
ATOM 1119 C C . GLY A 1 146 ? 16.359 9.938 5.84 1 98.25 146 GLY A C 1
ATOM 1120 O O . GLY A 1 146 ? 15.727 9.898 4.777 1 98.25 146 GLY A O 1
ATOM 1121 N N . ASP A 1 147 ? 16.5 8.93 6.695 1 98.44 147 ASP A N 1
ATOM 1122 C CA . ASP A 1 147 ? 15.781 7.676 6.496 1 98.44 147 ASP A CA 1
ATOM 1123 C C . ASP A 1 147 ? 14.359 7.77 7.047 1 98.44 147 ASP A C 1
ATOM 1125 O O . ASP A 1 147 ? 14.117 8.438 8.055 1 98.44 147 ASP A O 1
ATOM 1129 N N . PRO A 1 148 ? 13.43 7.152 6.344 1 98.75 148 PRO A N 1
ATOM 1130 C CA . PRO A 1 148 ? 12.047 7.172 6.84 1 98.75 148 PRO A CA 1
ATOM 1131 C C . PRO A 1 148 ? 11.844 6.289 8.07 1 98.75 148 PRO A C 1
ATOM 1133 O O . PRO A 1 148 ? 12.625 5.363 8.297 1 98.75 148 PRO A O 1
ATOM 1136 N N . LEU A 1 149 ? 10.836 6.574 8.867 1 98.88 149 LEU A N 1
ATOM 1137 C CA . LEU A 1 149 ? 10.398 5.707 9.961 1 98.88 149 LEU A CA 1
ATOM 1138 C C . LEU A 1 149 ? 9.648 4.492 9.422 1 98.88 149 LEU A C 1
ATOM 1140 O O . LEU A 1 149 ? 8.625 4.641 8.742 1 98.88 149 LEU A O 1
ATOM 1144 N N . LEU A 1 150 ? 10.164 3.336 9.703 1 98.56 150 LEU A N 1
ATOM 1145 C CA . LEU A 1 150 ? 9.539 2.086 9.289 1 98.56 150 LEU A CA 1
ATOM 1146 C C . LEU A 1 150 ? 8.82 1.417 10.453 1 98.56 150 LEU A C 1
ATOM 1148 O O . LEU A 1 150 ? 9.336 1.403 11.578 1 98.56 150 LEU A O 1
ATOM 1152 N N . LEU A 1 151 ? 7.66 0.899 10.164 1 98.44 151 LEU A N 1
ATOM 1153 C CA . LEU A 1 151 ? 6.895 0.203 1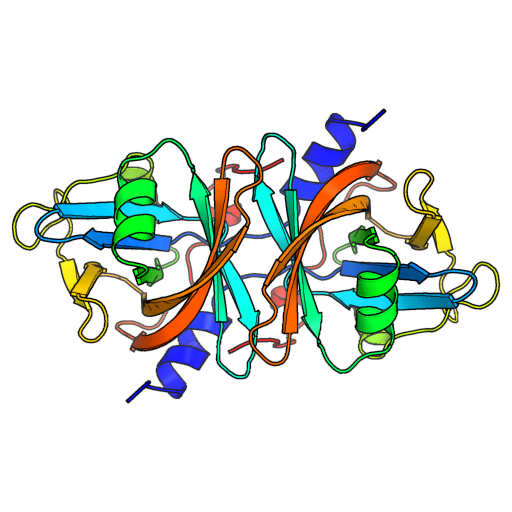1.195 1 98.44 151 LEU A CA 1
ATOM 1154 C C . LEU A 1 151 ? 7.727 -0.9 11.844 1 98.44 151 LEU A C 1
ATOM 1156 O O . LEU A 1 151 ? 7.738 -1.04 13.062 1 98.44 151 LEU A O 1
ATOM 1160 N N . GLU A 1 152 ? 8.484 -1.646 11.047 1 95.44 152 GLU A N 1
ATOM 1161 C CA . GLU A 1 152 ? 9.273 -2.777 11.523 1 95.44 152 GLU A CA 1
ATOM 1162 C C . GLU A 1 152 ? 10.328 -2.328 12.531 1 95.44 152 GLU A C 1
ATOM 1164 O O . GLU A 1 152 ? 10.727 -3.098 13.414 1 95.44 152 GLU A O 1
ATOM 1169 N N . SER A 1 153 ? 10.789 -1.115 12.422 1 97.25 153 SER A N 1
ATOM 1170 C CA . SER A 1 153 ? 11.852 -0.625 13.289 1 97.25 153 SER A CA 1
ATOM 1171 C C . SER A 1 153 ? 11.305 -0.193 14.641 1 97.25 153 SER A C 1
ATOM 1173 O O . SER A 1 153 ? 12.07 0.045 15.578 1 97.25 153 SER A O 1
ATOM 1175 N N . THR A 1 154 ? 10.023 -0.094 14.836 1 97.62 154 THR A N 1
ATOM 1176 C CA . THR A 1 154 ? 9.414 0.467 16.047 1 97.62 154 THR A CA 1
ATOM 1177 C C . THR A 1 154 ? 9.102 -0.632 17.047 1 97.62 154 THR A C 1
ATOM 1179 O O . THR A 1 154 ? 8.898 -0.353 18.234 1 97.62 154 THR A O 1
ATOM 1182 N N . GLY A 1 155 ? 8.984 -1.898 16.562 1 96.19 155 GLY A N 1
ATOM 1183 C CA . GLY A 1 155 ? 8.5 -2.988 17.391 1 96.19 155 GLY A CA 1
ATOM 1184 C C . GLY A 1 155 ? 6.988 -3.062 17.469 1 96.19 155 GLY A C 1
ATOM 1185 O O . GLY A 1 155 ? 6.434 -3.945 18.125 1 96.19 155 GLY A O 1
ATOM 1186 N N . TRP A 1 156 ? 6.324 -2.121 16.812 1 97.38 156 TRP A N 1
ATOM 1187 C CA . TRP A 1 156 ? 4.867 -2.135 16.766 1 97.38 156 TRP A CA 1
ATOM 1188 C C . TRP A 1 156 ? 4.371 -3.061 15.656 1 97.38 156 TRP A C 1
ATOM 1190 O O . TRP A 1 156 ? 5.141 -3.449 14.773 1 97.38 156 TRP A O 1
ATOM 1200 N N . ASN A 1 157 ? 3.139 -3.514 15.805 1 94.81 157 ASN A N 1
ATOM 1201 C CA . ASN A 1 157 ? 2.455 -4.273 14.766 1 94.81 157 ASN A CA 1
ATOM 1202 C C . ASN A 1 157 ? 1.124 -3.633 14.391 1 94.81 157 ASN A C 1
ATOM 1204 O O . ASN A 1 157 ? 0.396 -3.143 15.25 1 94.81 157 ASN A O 1
ATOM 1208 N N . TYR A 1 158 ? 0.956 -3.508 13.18 1 94.62 158 TYR A N 1
ATOM 1209 C CA . TYR A 1 158 ? -0.329 -3.078 12.641 1 94.62 158 TYR A CA 1
ATOM 1210 C C . TYR A 1 158 ? -0.686 -3.869 11.391 1 94.62 158 TYR A C 1
ATOM 1212 O O . TYR A 1 158 ? -0.028 -3.732 10.352 1 94.62 158 TYR A O 1
ATOM 1220 N N . GLY A 1 159 ? -1.556 -4.652 11.383 1 95.62 159 GLY A N 1
ATOM 1221 C CA . GLY A 1 159 ? -1.967 -5.512 10.281 1 95.62 159 GLY A CA 1
ATOM 1222 C C . GLY A 1 159 ? -2.195 -6.949 10.703 1 95.62 159 GLY A C 1
ATOM 1223 O O . GLY A 1 159 ? -2.191 -7.262 11.898 1 95.62 159 GLY A O 1
ATOM 1224 N N . GLY A 1 160 ? -2.418 -7.734 9.711 1 95.44 160 GLY A N 1
ATOM 1225 C CA . GLY A 1 160 ? -2.625 -9.148 9.961 1 95.44 160 GLY A CA 1
ATOM 1226 C C . GLY A 1 160 ? -4.082 -9.562 9.875 1 95.44 160 GLY A C 1
ATOM 1227 O O . GLY A 1 160 ? -4.977 -8.727 9.953 1 95.44 160 GLY A O 1
ATOM 1228 N N . MET B 1 1 ? 3.031 24.234 -9.398 1 87 1 MET B N 1
ATOM 1229 C CA . MET B 1 1 ? 3.418 23.047 -10.164 1 87 1 MET B CA 1
ATOM 1230 C C . MET B 1 1 ? 4.043 22 -9.258 1 87 1 MET B C 1
ATOM 1232 O O . MET B 1 1 ? 4.754 22.344 -8.305 1 87 1 MET B O 1
ATOM 1236 N N . LEU B 1 2 ? 3.734 20.734 -9.516 1 97.38 2 LEU B N 1
ATOM 1237 C CA . LEU B 1 2 ? 4.273 19.656 -8.711 1 97.38 2 LEU B CA 1
ATOM 1238 C C . LEU B 1 2 ? 5.797 19.625 -8.797 1 97.38 2 LEU B C 1
ATOM 1240 O O . LEU B 1 2 ? 6.363 19.641 -9.891 1 97.38 2 LEU B O 1
ATOM 1244 N N . ASP B 1 3 ? 6.445 19.688 -7.656 1 98.38 3 ASP B N 1
ATOM 1245 C CA . ASP B 1 3 ? 7.883 19.469 -7.59 1 98.38 3 ASP B CA 1
ATOM 1246 C C . ASP B 1 3 ? 8.219 17.984 -7.832 1 98.38 3 ASP B C 1
ATOM 1248 O O . ASP B 1 3 ? 8.195 17.188 -6.902 1 98.38 3 ASP B O 1
ATOM 1252 N N . GLU B 1 4 ? 8.609 17.641 -9.062 1 98.25 4 GLU B N 1
ATOM 1253 C CA . GLU B 1 4 ? 8.812 16.25 -9.492 1 98.25 4 GLU B CA 1
ATOM 1254 C C . GLU B 1 4 ? 9.938 15.594 -8.703 1 98.25 4 GLU B C 1
ATOM 1256 O O . GLU B 1 4 ? 9.867 14.398 -8.398 1 98.25 4 GLU B O 1
ATOM 1261 N N . GLN B 1 5 ? 10.969 16.359 -8.438 1 98.44 5 GLN B N 1
ATOM 1262 C CA . GLN B 1 5 ? 12.094 15.797 -7.699 1 98.44 5 GLN B CA 1
ATOM 1263 C C . GLN B 1 5 ? 11.703 15.477 -6.258 1 98.44 5 GLN B C 1
ATOM 1265 O O . GLN B 1 5 ? 12.086 14.438 -5.723 1 98.44 5 GLN B O 1
ATOM 1270 N N . ALA B 1 6 ? 10.977 16.406 -5.594 1 98.81 6 ALA B N 1
ATOM 1271 C CA . ALA B 1 6 ? 10.492 16.156 -4.238 1 98.81 6 ALA B CA 1
ATOM 1272 C C . ALA B 1 6 ? 9.555 14.953 -4.199 1 98.81 6 ALA B C 1
ATOM 1274 O O . ALA B 1 6 ? 9.664 14.094 -3.318 1 98.81 6 ALA B O 1
ATOM 1275 N N . LYS B 1 7 ? 8.633 14.922 -5.168 1 98.88 7 LYS B N 1
ATOM 1276 C CA . LYS B 1 7 ? 7.723 13.789 -5.285 1 98.88 7 LYS B CA 1
ATOM 1277 C C . LYS B 1 7 ? 8.484 12.469 -5.387 1 98.88 7 LYS B C 1
ATOM 1279 O O . LYS B 1 7 ? 8.195 11.516 -4.664 1 98.88 7 LYS B O 1
ATOM 1284 N N . LYS B 1 8 ? 9.492 12.438 -6.262 1 98.62 8 LYS B N 1
ATOM 1285 C CA . LYS B 1 8 ? 10.281 11.227 -6.469 1 98.62 8 LYS B CA 1
ATOM 1286 C C . LYS B 1 8 ? 11.016 10.828 -5.191 1 98.62 8 LYS B C 1
ATOM 1288 O O . LYS B 1 8 ? 10.992 9.656 -4.801 1 98.62 8 LYS B O 1
ATOM 1293 N N . THR B 1 9 ? 11.641 11.805 -4.512 1 98.62 9 THR B N 1
ATOM 1294 C CA . THR B 1 9 ? 12.406 11.57 -3.295 1 98.62 9 THR B CA 1
ATOM 1295 C C . THR B 1 9 ? 11.523 10.969 -2.207 1 98.62 9 THR B C 1
ATOM 1297 O O . THR B 1 9 ? 11.898 9.977 -1.579 1 98.62 9 THR B O 1
ATOM 1300 N N . LEU B 1 10 ? 10.352 11.5 -2.037 1 98.88 10 LEU B N 1
ATOM 1301 C CA . LEU B 1 10 ? 9.484 11.086 -0.938 1 98.88 10 LEU B CA 1
ATOM 1302 C C . LEU B 1 10 ? 8.812 9.75 -1.253 1 98.88 10 LEU B C 1
ATOM 1304 O O . LEU B 1 10 ? 8.758 8.859 -0.403 1 98.88 10 LEU B O 1
ATOM 1308 N N . LEU B 1 11 ? 8.305 9.57 -2.471 1 98.81 11 LEU B N 1
ATOM 1309 C CA . LEU B 1 11 ? 7.613 8.336 -2.809 1 98.81 11 LEU B CA 1
ATOM 1310 C C . LEU B 1 11 ? 8.57 7.148 -2.77 1 98.81 11 LEU B C 1
ATOM 1312 O O . LEU B 1 11 ? 8.172 6.035 -2.416 1 98.81 11 LEU B O 1
ATOM 1316 N N . ARG B 1 12 ? 9.883 7.379 -3.014 1 98.06 12 ARG B N 1
ATOM 1317 C CA . ARG B 1 12 ? 10.867 6.309 -2.98 1 98.06 12 ARG B CA 1
ATOM 1318 C C . ARG B 1 12 ? 11.188 5.902 -1.545 1 98.06 12 ARG B C 1
ATOM 1320 O O . ARG B 1 12 ? 11.828 4.875 -1.313 1 98.06 12 ARG B O 1
ATOM 1327 N N . LYS B 1 13 ? 10.719 6.668 -0.602 1 98.38 13 LYS B N 1
ATOM 1328 C CA . LYS B 1 13 ? 10.961 6.344 0.801 1 98.38 13 LYS B CA 1
ATOM 1329 C C . LYS B 1 13 ? 9.898 5.371 1.325 1 98.38 13 LYS B C 1
ATOM 1331 O O . LYS B 1 13 ? 10.023 4.848 2.434 1 98.38 13 LYS B O 1
ATOM 1336 N N . ILE B 1 14 ? 8.797 5.129 0.586 1 98.62 14 ILE B N 1
ATOM 1337 C CA . ILE B 1 14 ? 7.777 4.164 0.984 1 98.62 14 ILE B CA 1
ATOM 1338 C C . ILE B 1 14 ? 8.32 2.746 0.819 1 98.62 14 ILE B C 1
ATOM 1340 O O . ILE B 1 14 ? 8.734 2.357 -0.276 1 98.62 14 ILE B O 1
ATOM 1344 N N . PRO B 1 15 ? 8.305 1.945 1.887 1 98.25 15 PRO B N 1
ATOM 1345 C CA . PRO B 1 15 ? 8.844 0.587 1.775 1 98.25 15 PRO B CA 1
ATOM 1346 C C . PRO B 1 15 ? 7.887 -0.372 1.073 1 98.25 15 PRO B C 1
ATOM 1348 O O . PRO B 1 15 ? 6.664 -0.228 1.192 1 98.25 15 PRO B O 1
ATOM 1351 N N . HIS B 1 16 ? 8.438 -1.348 0.39 1 98.12 16 HIS B N 1
ATOM 1352 C CA . HIS B 1 16 ? 7.648 -2.357 -0.31 1 98.12 16 HIS B CA 1
ATOM 1353 C C . HIS B 1 16 ? 8.273 -3.742 -0.157 1 98.12 16 HIS B C 1
ATOM 1355 O O . HIS B 1 16 ? 9.484 -3.867 -0.002 1 98.12 16 HIS B O 1
ATOM 1361 N N . GLY B 1 17 ? 7.453 -4.781 -0.139 1 98.56 17 GLY B N 1
ATOM 1362 C CA . GLY B 1 17 ? 7.902 -6.145 -0.372 1 98.56 17 GLY B CA 1
ATOM 1363 C C . GLY B 1 17 ? 7.895 -6.531 -1.839 1 98.56 17 GLY B C 1
ATOM 1364 O O . GLY B 1 17 ? 7.578 -5.711 -2.703 1 98.56 17 GLY B O 1
ATOM 1365 N N . LEU B 1 18 ? 8.383 -7.711 -2.113 1 98.88 18 LEU B N 1
ATOM 1366 C CA . LEU B 1 18 ? 8.312 -8.297 -3.449 1 98.88 18 LEU B CA 1
ATOM 1367 C C . LEU B 1 18 ? 7.578 -9.633 -3.42 1 98.88 18 LEU B C 1
ATOM 1369 O O . LEU B 1 18 ? 7.887 -10.492 -2.598 1 98.88 18 LEU B O 1
ATOM 1373 N N . TYR B 1 19 ? 6.621 -9.797 -4.328 1 98.94 19 TYR B N 1
ATOM 1374 C CA . TYR B 1 19 ? 5.742 -10.953 -4.445 1 98.94 19 TYR B CA 1
ATOM 1375 C C . TYR B 1 19 ? 5.672 -11.445 -5.891 1 98.94 19 TYR B C 1
ATOM 1377 O O . TYR B 1 19 ? 6.035 -10.711 -6.816 1 98.94 19 TYR B O 1
ATOM 1385 N N . VAL B 1 20 ? 5.254 -12.617 -6.078 1 98.94 20 VAL B N 1
ATOM 1386 C CA . VAL B 1 20 ? 4.773 -13.047 -7.391 1 98.94 20 VAL B CA 1
ATOM 1387 C C . VAL B 1 20 ? 3.25 -13.117 -7.383 1 98.94 20 VAL B C 1
ATOM 1389 O O . VAL B 1 20 ? 2.66 -13.836 -6.574 1 98.94 20 VAL B O 1
ATOM 1392 N N . CYS B 1 21 ? 2.689 -12.312 -8.211 1 98.94 21 CYS B N 1
ATOM 1393 C CA . CYS B 1 21 ? 1.24 -12.305 -8.367 1 98.94 21 CYS B CA 1
ATOM 1394 C C . CYS B 1 21 ? 0.804 -13.266 -9.469 1 98.94 21 CYS B C 1
ATOM 1396 O O . CYS B 1 21 ? 1.258 -13.156 -10.609 1 98.94 21 CYS B O 1
ATOM 1398 N N . GLY B 1 22 ? -0.018 -14.219 -9.102 1 98.88 22 GLY B N 1
ATOM 1399 C CA . GLY B 1 22 ? -0.628 -15.133 -10.055 1 98.88 22 GLY B CA 1
ATOM 1400 C C . GLY B 1 22 ? -2.051 -14.75 -10.422 1 98.88 22 GLY B C 1
ATOM 1401 O O . GLY B 1 22 ? -2.863 -14.453 -9.547 1 98.88 22 GLY B O 1
ATOM 1402 N N . VAL B 1 23 ? -2.346 -14.734 -11.664 1 98.88 23 VAL B N 1
ATOM 1403 C CA . VAL B 1 23 ? -3.676 -14.438 -12.188 1 98.88 23 VAL B CA 1
ATOM 1404 C C . VAL B 1 23 ? -4.082 -15.492 -13.211 1 98.88 23 VAL B C 1
ATOM 1406 O O . VAL B 1 23 ? -3.223 -16.156 -13.805 1 98.88 23 VAL B O 1
ATOM 1409 N N . LYS B 1 24 ? -5.406 -15.625 -13.344 1 98.44 24 LYS B N 1
ATOM 1410 C CA . LYS B 1 24 ? -5.934 -16.641 -14.25 1 98.44 24 LYS B CA 1
ATOM 1411 C C . LYS B 1 24 ? -7.316 -16.25 -14.766 1 98.44 24 LYS B C 1
ATOM 1413 O O . LYS B 1 24 ? -8.148 -15.742 -14.008 1 98.44 24 LYS B O 1
ATOM 1418 N N . SER B 1 25 ? -7.586 -16.438 -16.016 1 97.88 25 SER B N 1
ATOM 1419 C CA . SER B 1 25 ? -8.898 -16.375 -16.641 1 97.88 25 SER B CA 1
ATOM 1420 C C . SER B 1 25 ? -9.078 -17.469 -17.688 1 97.88 25 SER B C 1
ATOM 1422 O O . SER B 1 25 ? -8.32 -17.547 -18.656 1 97.88 25 SER B O 1
ATOM 1424 N N . GLY B 1 26 ? -10.062 -18.328 -17.438 1 95.69 26 GLY B N 1
ATOM 1425 C CA . GLY B 1 26 ? -10.156 -19.5 -18.297 1 95.69 26 GLY B CA 1
ATOM 1426 C C . GLY B 1 26 ? -8.922 -20.375 -18.234 1 95.69 26 GLY B C 1
ATOM 1427 O O . GLY B 1 26 ? -8.508 -20.797 -17.156 1 95.69 26 GLY B O 1
ATOM 1428 N N . GLU B 1 27 ? -8.305 -20.594 -19.375 1 94.75 27 GLU B N 1
ATOM 1429 C CA . GLU B 1 27 ? -7.141 -21.484 -19.438 1 94.75 27 GLU B CA 1
ATOM 1430 C C . GLU B 1 27 ? -5.844 -20.672 -19.375 1 94.75 27 GLU B C 1
ATOM 1432 O O . GLU B 1 27 ? -4.762 -21.25 -19.234 1 94.75 27 GLU B O 1
ATOM 1437 N N . GLU B 1 28 ? -5.949 -19.438 -19.453 1 96.81 28 GLU B N 1
ATOM 1438 C CA . GLU B 1 28 ? -4.766 -18.578 -19.453 1 96.81 28 GLU B CA 1
ATOM 1439 C C . GLU B 1 28 ? -4.383 -18.172 -18.031 1 96.81 28 GLU B C 1
ATOM 1441 O O . GLU B 1 28 ? -5.25 -17.781 -17.234 1 96.81 28 GLU B O 1
ATOM 1446 N N . ALA B 1 29 ? -3.119 -18.312 -17.688 1 98 29 ALA B N 1
ATOM 1447 C CA . ALA B 1 29 ? -2.604 -17.922 -16.375 1 98 29 ALA B CA 1
ATOM 1448 C C . ALA B 1 29 ? -1.218 -17.297 -16.5 1 98 29 ALA B C 1
ATOM 1450 O O . ALA B 1 29 ? -0.393 -17.75 -17.297 1 98 29 ALA B O 1
ATOM 1451 N N . ASN B 1 30 ? -0.989 -16.219 -15.773 1 98.25 30 ASN B N 1
ATOM 1452 C CA . ASN B 1 30 ? 0.277 -15.492 -15.773 1 98.25 30 ASN B CA 1
ATOM 1453 C C . ASN B 1 30 ? 0.772 -15.227 -14.359 1 98.25 30 ASN B C 1
ATOM 1455 O O . ASN B 1 30 ? -0.018 -15.211 -13.414 1 98.25 30 ASN B O 1
ATOM 1459 N N . GLY B 1 31 ? 2.053 -15.102 -14.203 1 98.62 31 GLY B N 1
ATOM 1460 C CA . GLY B 1 31 ? 2.703 -14.609 -13 1 98.62 31 GLY B CA 1
ATOM 1461 C C . GLY B 1 31 ? 3.621 -13.43 -13.258 1 98.62 31 GLY B C 1
ATOM 1462 O O . GLY B 1 31 ? 4.281 -13.367 -14.297 1 98.62 31 GLY B O 1
ATOM 1463 N N . PHE B 1 32 ? 3.662 -12.531 -12.383 1 98.62 32 PHE B N 1
ATOM 1464 C CA . PHE B 1 32 ? 4.539 -11.375 -12.5 1 98.62 32 PHE B CA 1
ATOM 1465 C C . PHE B 1 32 ? 4.961 -10.875 -11.125 1 98.62 32 PHE B C 1
ATOM 1467 O O . PHE B 1 32 ? 4.301 -11.164 -10.117 1 98.62 32 PHE B O 1
ATOM 1474 N N . THR B 1 33 ? 6.074 -10.18 -11.039 1 98.62 33 THR B N 1
ATOM 1475 C CA . THR B 1 33 ? 6.523 -9.578 -9.789 1 98.62 33 THR B CA 1
ATOM 1476 C C . THR B 1 33 ? 5.664 -8.367 -9.43 1 98.62 33 THR B C 1
ATOM 1478 O O . THR B 1 33 ? 5.418 -7.504 -10.273 1 98.62 33 THR B O 1
ATOM 1481 N N . ALA B 1 34 ? 5.133 -8.375 -8.273 1 98.62 34 ALA B N 1
ATOM 1482 C CA . ALA B 1 34 ? 4.371 -7.258 -7.715 1 98.62 34 ALA B CA 1
ATOM 1483 C C . ALA B 1 34 ? 5.082 -6.656 -6.508 1 98.62 34 ALA B C 1
ATOM 1485 O O . ALA B 1 34 ? 5.605 -7.383 -5.66 1 98.62 34 ALA B O 1
ATOM 1486 N N . SER B 1 35 ? 5.102 -5.305 -6.434 1 98.44 35 SER B N 1
ATOM 1487 C CA . SER B 1 35 ? 5.703 -4.633 -5.289 1 98.44 35 SER B CA 1
ATOM 1488 C C . SER B 1 35 ? 4.715 -3.686 -4.617 1 98.44 35 SER B C 1
ATOM 1490 O O . SER B 1 35 ? 4.809 -3.432 -3.414 1 98.44 35 SER B O 1
ATOM 1492 N N . TRP B 1 36 ? 3.836 -3.111 -5.395 1 98.75 36 TRP B N 1
ATOM 1493 C CA . TRP B 1 36 ? 2.832 -2.223 -4.824 1 98.75 36 TRP B CA 1
ATOM 1494 C C . TRP B 1 36 ? 1.645 -3.016 -4.289 1 98.75 36 TRP B C 1
ATOM 1496 O O . TRP B 1 36 ? 0.587 -3.064 -4.922 1 98.75 36 TRP B O 1
ATOM 1506 N N . VAL B 1 37 ? 1.904 -3.633 -3.117 1 98.88 37 VAL B N 1
ATOM 1507 C CA . VAL B 1 37 ? 0.985 -4.473 -2.355 1 98.88 37 VAL B CA 1
ATOM 1508 C C . VAL B 1 37 ? 0.902 -3.971 -0.915 1 98.88 37 VAL B C 1
ATOM 1510 O O . VAL B 1 37 ? 1.923 -3.645 -0.304 1 98.88 37 VAL B O 1
ATOM 1513 N N . MET B 1 38 ? -0.286 -3.852 -0.423 1 98.75 38 MET B N 1
ATOM 1514 C CA . MET B 1 38 ? -0.508 -3.332 0.922 1 98.75 38 MET B CA 1
ATOM 1515 C C . MET B 1 38 ? -1.779 -3.916 1.529 1 98.75 38 MET B C 1
ATOM 1517 O O . MET B 1 38 ? -2.73 -4.227 0.809 1 98.75 38 MET B O 1
ATOM 1521 N N . GLN B 1 39 ? -1.761 -4.18 2.842 1 98.69 39 GLN B N 1
ATOM 1522 C CA . GLN B 1 39 ? -3.039 -4.449 3.494 1 98.69 39 GLN B CA 1
ATOM 1523 C C . GLN B 1 39 ? -3.936 -3.213 3.479 1 98.69 39 GLN B C 1
ATOM 1525 O O . GLN B 1 39 ? -3.447 -2.084 3.549 1 98.69 39 GLN B O 1
ATOM 1530 N N . GLY B 1 40 ? -5.312 -3.449 3.445 1 98.62 40 GLY B N 1
ATOM 1531 C CA . GLY B 1 40 ? -6.211 -2.314 3.297 1 98.62 40 GLY B CA 1
ATOM 1532 C C . GLY B 1 40 ? -7.328 -2.301 4.32 1 98.62 40 GLY B C 1
ATOM 1533 O O . GLY B 1 40 ? -8.031 -1.299 4.465 1 98.62 40 GLY B O 1
ATOM 1534 N N . SER B 1 41 ? -7.551 -3.398 5.039 1 98.69 41 SER B N 1
ATOM 1535 C CA . SER B 1 41 ? -8.602 -3.529 6.039 1 98.69 41 SER B CA 1
ATOM 1536 C C . SER B 1 41 ? -8.406 -4.785 6.883 1 98.69 41 SER B C 1
ATOM 1538 O O . SER B 1 41 ? -7.793 -5.754 6.434 1 98.69 41 SER B O 1
ATOM 1540 N N . PHE B 1 42 ? -8.961 -4.77 8.117 1 98.44 42 PHE B N 1
ATOM 1541 C CA . PHE B 1 42 ? -8.961 -5.938 8.992 1 98.44 42 PHE B CA 1
ATOM 1542 C C . PHE B 1 42 ? -10.195 -6.797 8.75 1 98.44 42 PHE B C 1
ATOM 1544 O O . PHE B 1 42 ? -10.094 -8.023 8.664 1 98.44 42 PHE B O 1
ATOM 1551 N N . GLU B 1 43 ? -11.32 -6.031 8.617 1 98.12 43 GLU B N 1
ATOM 1552 C CA . GLU B 1 43 ? -12.594 -6.738 8.523 1 98.12 43 GLU B CA 1
ATOM 1553 C C . GLU B 1 43 ? -13.469 -6.148 7.426 1 98.12 43 GLU B C 1
ATOM 1555 O O . GLU B 1 43 ? -14.031 -5.062 7.586 1 98.12 43 GLU B O 1
ATOM 1560 N N . PRO B 1 44 ? -13.719 -6.977 6.398 1 98.5 44 PRO B N 1
ATOM 1561 C CA . PRO B 1 44 ? -12.922 -8.156 6.059 1 98.5 44 PRO B CA 1
ATOM 1562 C C . PRO B 1 44 ? -11.461 -7.82 5.766 1 98.5 44 PRO B C 1
ATOM 1564 O O . PRO B 1 44 ? -11.125 -6.652 5.562 1 98.5 44 PRO B O 1
ATOM 1567 N N . PRO B 1 45 ? -10.562 -8.852 5.82 1 98.81 45 PRO B N 1
ATOM 1568 C CA . PRO B 1 45 ? -9.18 -8.578 5.414 1 98.81 45 PRO B CA 1
ATOM 1569 C C . PRO B 1 45 ? -9.055 -8.234 3.93 1 98.81 45 PRO B C 1
ATOM 1571 O O . PRO B 1 45 ? -9.469 -9.023 3.074 1 98.81 45 PRO B O 1
ATOM 1574 N N . LEU B 1 46 ? -8.523 -7.062 3.678 1 98.88 46 LEU B N 1
ATOM 1575 C CA . LEU B 1 46 ? -8.328 -6.609 2.305 1 98.88 46 LEU B CA 1
ATOM 1576 C C . LEU B 1 46 ? -6.848 -6.43 1.998 1 98.88 46 LEU B C 1
ATOM 1578 O O . LEU B 1 46 ? -6.07 -6.047 2.875 1 98.88 46 LEU B O 1
ATOM 1582 N N . VAL B 1 47 ? -6.512 -6.695 0.749 1 98.94 47 VAL B N 1
ATOM 1583 C CA . VAL B 1 47 ?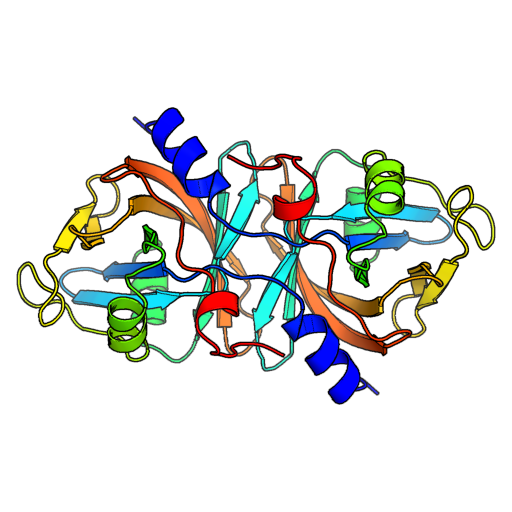 -5.195 -6.406 0.183 1 98.94 47 VAL B CA 1
ATOM 1584 C C . VAL B 1 47 ? -5.348 -5.539 -1.063 1 98.94 47 VAL B C 1
ATOM 1586 O O . VAL B 1 47 ? -6.234 -5.777 -1.888 1 98.94 47 VAL B O 1
ATOM 1589 N N . VAL B 1 48 ? -4.543 -4.504 -1.118 1 98.94 48 VAL B N 1
ATOM 1590 C CA . VAL B 1 48 ? -4.484 -3.641 -2.291 1 98.94 48 VAL B CA 1
ATOM 1591 C C . VAL B 1 48 ? -3.316 -4.059 -3.182 1 98.94 48 VAL B C 1
ATOM 1593 O O . VAL B 1 48 ? -2.217 -4.324 -2.691 1 98.94 48 VAL B O 1
ATOM 1596 N N . ASN B 1 49 ? -3.547 -4.211 -4.43 1 98.94 49 ASN B N 1
ATOM 1597 C CA . ASN B 1 49 ? -2.576 -4.605 -5.445 1 98.94 49 ASN B CA 1
ATOM 1598 C C . ASN B 1 49 ? -2.646 -3.703 -6.672 1 98.94 49 ASN B C 1
ATOM 1600 O O . ASN B 1 49 ? -3.676 -3.645 -7.348 1 98.94 49 ASN B O 1
ATOM 1604 N N . CYS B 1 50 ? -1.603 -2.953 -6.988 1 98.88 50 CYS B N 1
ATOM 1605 C CA . CYS B 1 50 ? -1.594 -2.061 -8.141 1 98.88 50 CYS B CA 1
ATOM 1606 C C . CYS B 1 50 ? -0.921 -2.723 -9.336 1 98.88 50 CYS B C 1
ATOM 1608 O O . CYS B 1 50 ? 0.259 -3.074 -9.273 1 98.88 50 CYS B O 1
ATOM 1610 N N . VAL B 1 51 ? -1.646 -2.846 -10.414 1 98.69 51 VAL B N 1
ATOM 1611 C CA . VAL B 1 51 ? -1.199 -3.641 -11.555 1 98.69 51 VAL B CA 1
ATOM 1612 C C . VAL B 1 51 ? -1.152 -2.768 -12.805 1 98.69 51 VAL B C 1
ATOM 1614 O O . VAL B 1 51 ? -2.1 -2.031 -13.094 1 98.69 51 VAL B O 1
ATOM 1617 N N . ARG B 1 52 ? -0.039 -2.852 -13.5 1 98 52 ARG B N 1
ATOM 1618 C CA . ARG B 1 52 ? 0.144 -2.068 -14.719 1 98 52 ARG B CA 1
ATOM 1619 C C . ARG B 1 52 ? -0.97 -2.348 -15.719 1 98 52 ARG B C 1
ATOM 1621 O O . ARG B 1 52 ? -1.28 -3.508 -16 1 98 52 ARG B O 1
ATOM 1628 N N . THR B 1 53 ? -1.539 -1.324 -16.266 1 97.38 53 THR B N 1
ATOM 1629 C CA . THR B 1 53 ? -2.764 -1.415 -17.062 1 97.38 53 THR B CA 1
ATOM 1630 C C . THR B 1 53 ? -2.484 -2.053 -18.422 1 97.38 53 THR B C 1
ATOM 1632 O O . THR B 1 53 ? -3.371 -2.666 -19.016 1 97.38 53 THR B O 1
ATOM 1635 N N . ASP B 1 54 ? -1.254 -1.884 -18.922 1 95.31 54 ASP B N 1
ATOM 1636 C CA . ASP B 1 54 ? -0.912 -2.383 -20.266 1 95.31 54 ASP B CA 1
ATOM 1637 C C . ASP B 1 54 ? -0.192 -3.727 -20.172 1 95.31 54 ASP B C 1
ATOM 1639 O O . ASP B 1 54 ? 0.954 -3.854 -20.609 1 95.31 54 ASP B O 1
ATOM 1643 N N . SER B 1 55 ? -0.828 -4.746 -19.594 1 96.12 55 SER B N 1
ATOM 1644 C CA . SER B 1 55 ? -0.245 -6.078 -19.469 1 96.12 55 SER B CA 1
ATOM 1645 C C . SER B 1 55 ? -1.302 -7.164 -19.641 1 96.12 55 SER B C 1
ATOM 1647 O O . SER B 1 55 ? -2.484 -6.934 -19.391 1 96.12 55 SER B O 1
ATOM 1649 N N . ILE B 1 56 ? -0.957 -8.289 -20.109 1 96.75 56 ILE B N 1
ATOM 1650 C CA . ILE B 1 56 ? -1.823 -9.461 -20.188 1 96.75 56 ILE B CA 1
ATOM 1651 C C . ILE B 1 56 ? -2.34 -9.828 -18.797 1 96.75 56 ILE B C 1
ATOM 1653 O O . ILE B 1 56 ? -3.504 -10.195 -18.641 1 96.75 56 ILE B O 1
ATOM 1657 N N . SER B 1 57 ? -1.523 -9.672 -17.797 1 98.12 57 SER B N 1
ATOM 1658 C CA . SER B 1 57 ? -1.894 -9.992 -16.422 1 98.12 57 SER B CA 1
ATOM 1659 C C . SER B 1 57 ? -3.037 -9.109 -15.938 1 98.12 57 SER B C 1
ATOM 1661 O O . SER B 1 57 ? -3.939 -9.586 -15.242 1 98.12 57 SER B O 1
ATOM 1663 N N . HIS B 1 58 ? -2.961 -7.848 -16.312 1 98.44 58 HIS B N 1
ATOM 1664 C CA . HIS B 1 58 ? -4.043 -6.93 -15.969 1 98.44 58 HIS B CA 1
ATOM 1665 C C . HIS B 1 58 ? -5.367 -7.398 -16.562 1 98.44 58 HIS B C 1
ATOM 1667 O O . HIS B 1 58 ? -6.391 -7.426 -15.883 1 98.44 58 HIS B O 1
ATOM 1673 N N . ARG B 1 59 ? -5.355 -7.742 -17.859 1 98.25 59 ARG B N 1
ATOM 1674 C CA . ARG B 1 59 ? -6.555 -8.219 -18.531 1 98.25 59 ARG B CA 1
ATOM 1675 C C . ARG B 1 59 ? -7.113 -9.461 -17.844 1 98.25 59 ARG B C 1
ATOM 1677 O O . ARG B 1 59 ? -8.312 -9.539 -17.578 1 98.25 59 ARG B O 1
ATOM 1684 N N . LEU B 1 60 ? -6.242 -10.43 -17.531 1 98.5 60 LEU B N 1
ATOM 1685 C CA . LEU B 1 60 ? -6.668 -11.664 -16.891 1 98.5 60 LEU B CA 1
ATOM 1686 C C . LEU B 1 60 ? -7.281 -11.375 -15.516 1 98.5 60 LEU B C 1
ATOM 1688 O O . LEU B 1 60 ? -8.305 -11.961 -15.156 1 98.5 60 LEU B O 1
ATOM 1692 N N . LEU B 1 61 ? -6.641 -10.492 -14.75 1 98.69 61 LEU B N 1
ATOM 1693 C CA . LEU B 1 61 ? -7.117 -10.109 -13.422 1 98.69 61 LEU B CA 1
ATOM 1694 C C . LEU B 1 61 ? -8.477 -9.414 -13.516 1 98.69 61 LEU B C 1
ATOM 1696 O O . LEU B 1 61 ? -9.391 -9.719 -12.75 1 98.69 61 LEU B O 1
ATOM 1700 N N . GLN B 1 62 ? -8.617 -8.539 -14.445 1 98.38 62 GLN B N 1
ATOM 1701 C CA . GLN B 1 62 ? -9.875 -7.828 -14.656 1 98.38 62 GLN B CA 1
ATOM 1702 C C . GLN B 1 62 ? -10.992 -8.789 -15.031 1 98.38 62 GLN B C 1
ATOM 1704 O O . GLN B 1 62 ? -12.117 -8.664 -14.539 1 98.38 62 GLN B O 1
ATOM 1709 N N . GLU B 1 63 ? -10.734 -9.75 -15.883 1 98.5 63 GLU B N 1
ATOM 1710 C CA . GLU B 1 63 ? -11.727 -10.711 -16.359 1 98.5 63 GLU B CA 1
ATOM 1711 C C . GLU B 1 63 ? -12.188 -11.641 -15.242 1 98.5 63 GLU B C 1
ATOM 1713 O O . GLU B 1 63 ? -13.383 -11.914 -15.109 1 98.5 63 GLU B O 1
ATOM 1718 N N . SER B 1 64 ? -11.25 -12.117 -14.469 1 98.56 64 SER B N 1
ATOM 1719 C CA . SER B 1 64 ? -11.57 -13.141 -13.477 1 98.56 64 SER B CA 1
ATOM 1720 C C . SER B 1 64 ? -12 -12.516 -12.148 1 98.56 64 SER B C 1
ATOM 1722 O O . SER B 1 64 ? -12.727 -13.133 -11.375 1 98.56 64 SER B O 1
ATOM 1724 N N . GLY B 1 65 ? -11.469 -11.352 -11.852 1 98.75 65 GLY B N 1
ATOM 1725 C CA . GLY B 1 65 ? -11.68 -10.711 -10.555 1 98.75 65 GLY B CA 1
ATOM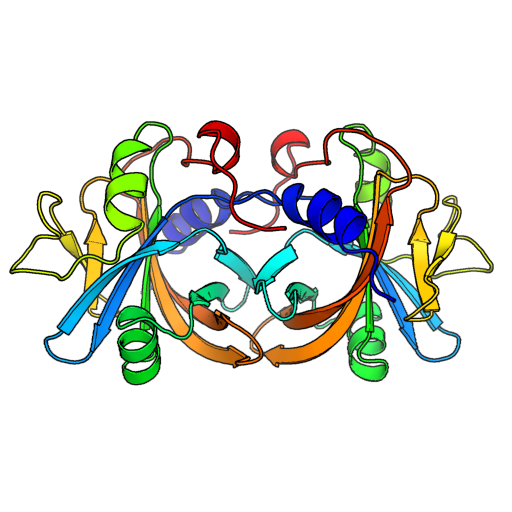 1726 C C . GLY B 1 65 ? -10.969 -11.414 -9.422 1 98.75 65 GLY B C 1
ATOM 1727 O O . GLY B 1 65 ? -11.461 -11.43 -8.289 1 98.75 65 GLY B O 1
ATOM 1728 N N . GLN B 1 66 ? -9.914 -12.125 -9.758 1 98.81 66 GLN B N 1
ATOM 1729 C CA . GLN B 1 66 ? -9.195 -12.875 -8.734 1 98.81 66 GLN B CA 1
ATOM 1730 C C . GLN B 1 66 ? -7.684 -12.789 -8.945 1 98.81 66 GLN B C 1
ATOM 1732 O O . GLN B 1 66 ? -7.215 -12.664 -10.078 1 98.81 66 GLN B O 1
ATOM 1737 N N . PHE B 1 67 ? -6.902 -12.797 -7.824 1 98.94 67 PHE B N 1
ATOM 1738 C CA . PHE B 1 67 ? -5.449 -12.906 -7.883 1 98.94 67 PHE B CA 1
ATOM 1739 C C . PHE B 1 67 ? -4.906 -13.578 -6.625 1 98.94 67 PHE B C 1
ATOM 1741 O O . PHE B 1 67 ? -5.609 -13.695 -5.621 1 98.94 67 PHE B O 1
ATOM 1748 N N . ALA B 1 68 ? -3.766 -14.078 -6.754 1 98.94 68 ALA B N 1
ATOM 1749 C CA . ALA B 1 68 ? -3.033 -14.633 -5.617 1 98.94 68 ALA B CA 1
ATOM 1750 C C . ALA B 1 68 ? -1.633 -14.031 -5.523 1 98.94 68 ALA B C 1
ATOM 1752 O O . ALA B 1 68 ? -1.039 -13.664 -6.539 1 98.94 68 ALA B O 1
ATOM 1753 N N . LEU B 1 69 ? -1.095 -13.953 -4.355 1 98.94 69 LEU B N 1
ATOM 1754 C CA . LEU B 1 69 ? 0.233 -13.406 -4.098 1 98.94 69 LEU B CA 1
ATOM 1755 C C . LEU B 1 69 ? 1.113 -14.422 -3.381 1 98.94 69 LEU B C 1
ATOM 1757 O O . LEU B 1 69 ? 0.792 -14.852 -2.271 1 98.94 69 LEU B O 1
ATOM 1761 N N . SER B 1 70 ? 2.146 -14.836 -3.986 1 98.94 70 SER B N 1
ATOM 1762 C CA . SER B 1 70 ? 3.191 -15.617 -3.338 1 98.94 70 SER B CA 1
ATOM 1763 C C . SER B 1 70 ? 4.215 -14.719 -2.654 1 98.94 70 SER B C 1
ATOM 1765 O O . SER B 1 70 ? 4.844 -13.883 -3.303 1 98.94 70 SER B O 1
ATOM 1767 N N . PHE B 1 71 ? 4.375 -14.883 -1.363 1 98.94 71 PHE B N 1
ATOM 1768 C CA . PHE B 1 71 ? 5.332 -14.109 -0.581 1 98.94 71 PHE B CA 1
ATOM 1769 C C . PHE B 1 71 ? 6.734 -14.695 -0.713 1 98.94 71 PHE B C 1
ATOM 1771 O O . PHE B 1 71 ? 6.98 -15.828 -0.293 1 98.94 71 PHE B O 1
ATOM 1778 N N . LEU B 1 72 ? 7.656 -13.914 -1.248 1 98.94 72 LEU B N 1
ATOM 1779 C CA . LEU B 1 72 ? 9.016 -14.391 -1.481 1 98.94 72 LEU B CA 1
ATOM 1780 C C . LEU B 1 72 ? 9.859 -14.25 -0.222 1 98.94 72 LEU B C 1
ATOM 1782 O O . LEU B 1 72 ? 9.703 -13.289 0.535 1 98.94 72 LEU B O 1
ATOM 1786 N N . ALA B 1 73 ? 10.742 -15.195 -0.039 1 98.88 73 ALA B N 1
ATOM 1787 C CA . ALA B 1 73 ? 11.703 -15.148 1.064 1 98.88 73 ALA B CA 1
ATOM 1788 C C . ALA B 1 73 ? 12.867 -14.211 0.74 1 98.88 73 ALA B C 1
ATOM 1790 O O . ALA B 1 73 ? 13.125 -13.914 -0.428 1 98.88 73 ALA B O 1
ATOM 1791 N N . ALA B 1 74 ? 13.57 -13.828 1.79 1 98.81 74 ALA B N 1
ATOM 1792 C CA . ALA B 1 74 ? 14.648 -12.844 1.694 1 98.81 74 ALA B CA 1
ATOM 1793 C C . ALA B 1 74 ? 15.727 -13.305 0.711 1 98.81 74 ALA B C 1
ATOM 1795 O O . ALA B 1 74 ? 16.391 -12.477 0.084 1 98.81 74 ALA B O 1
ATOM 1796 N N . ASP B 1 75 ? 15.883 -14.609 0.494 1 98.44 75 ASP B N 1
ATOM 1797 C CA . ASP B 1 75 ? 16.953 -15.133 -0.346 1 98.44 75 ASP B CA 1
ATOM 1798 C C . ASP B 1 75 ? 16.438 -15.461 -1.747 1 98.44 75 ASP B C 1
ATOM 1800 O O . ASP B 1 75 ? 17.141 -16.109 -2.535 1 98.44 75 ASP B O 1
ATOM 1804 N N . GLN B 1 76 ? 15.281 -14.992 -2.096 1 98.5 76 GLN B N 1
ATOM 1805 C CA . GLN B 1 76 ? 14.688 -15.344 -3.383 1 98.5 76 GLN B CA 1
ATOM 1806 C C . GLN B 1 76 ? 14.664 -14.133 -4.32 1 98.5 76 GLN B C 1
ATOM 1808 O O . GLN B 1 76 ? 13.688 -13.93 -5.047 1 98.5 76 GLN B O 1
ATOM 1813 N N . LYS B 1 77 ? 15.664 -13.305 -4.215 1 98.5 77 LYS B N 1
ATOM 1814 C CA . LYS B 1 77 ? 15.805 -12.141 -5.086 1 98.5 77 LYS B CA 1
ATOM 1815 C C . LYS B 1 77 ? 15.797 -12.555 -6.559 1 98.5 77 LYS B C 1
ATOM 1817 O O . LYS B 1 77 ? 15.188 -11.883 -7.395 1 98.5 77 LYS B O 1
ATOM 1822 N N . ASP B 1 78 ? 16.453 -13.68 -6.926 1 97.69 78 ASP B N 1
ATOM 1823 C CA . ASP B 1 78 ? 16.547 -14.156 -8.297 1 97.69 78 ASP B CA 1
ATOM 1824 C C . ASP B 1 78 ? 15.172 -14.555 -8.836 1 97.69 78 ASP B C 1
ATOM 1826 O O . ASP B 1 78 ? 14.891 -14.383 -10.023 1 97.69 78 ASP B O 1
ATOM 1830 N N . VAL B 1 79 ? 14.328 -15.102 -8 1 97.94 79 VAL B N 1
ATOM 1831 C CA . VAL B 1 79 ? 12.977 -15.469 -8.398 1 97.94 79 VAL B CA 1
ATOM 1832 C C . VAL B 1 79 ? 12.203 -14.219 -8.805 1 97.94 79 VAL B C 1
ATOM 1834 O O . VAL B 1 79 ? 11.586 -14.18 -9.875 1 97.94 79 VAL B O 1
ATOM 1837 N N . ALA B 1 80 ? 12.266 -13.156 -7.953 1 98.44 80 ALA B N 1
ATOM 1838 C CA . ALA B 1 80 ? 11.578 -11.906 -8.273 1 98.44 80 ALA B CA 1
ATOM 1839 C C . ALA B 1 80 ? 12.016 -11.375 -9.633 1 98.44 80 ALA B C 1
ATOM 1841 O O . ALA B 1 80 ? 11.18 -10.969 -10.445 1 98.44 80 ALA B O 1
ATOM 1842 N N . ALA B 1 81 ? 13.32 -11.438 -9.906 1 98 81 ALA B N 1
ATOM 1843 C CA . ALA B 1 81 ? 13.875 -10.891 -11.141 1 98 81 ALA B CA 1
ATOM 1844 C C . ALA B 1 81 ? 13.328 -11.625 -12.359 1 98 81 ALA B C 1
ATOM 1846 O O . ALA B 1 81 ? 13.102 -11.023 -13.414 1 98 81 ALA B O 1
ATOM 1847 N N . GLN B 1 82 ? 13.07 -12.898 -12.25 1 97.06 82 GLN B N 1
ATOM 1848 C CA . GLN B 1 82 ? 12.586 -13.711 -13.359 1 97.06 82 GLN B CA 1
ATOM 1849 C C . GLN B 1 82 ? 11.156 -13.32 -13.734 1 97.06 82 GLN B C 1
ATOM 1851 O O . GLN B 1 82 ? 10.719 -13.57 -14.859 1 97.06 82 GLN B O 1
ATOM 1856 N N . PHE B 1 83 ? 10.453 -12.648 -12.828 1 97.69 83 PHE B N 1
ATOM 1857 C CA . PHE B 1 83 ? 9.047 -12.344 -13.055 1 97.69 83 PHE B CA 1
ATOM 1858 C C . PHE B 1 83 ? 8.844 -10.867 -13.359 1 97.69 83 PHE B C 1
ATOM 1860 O O . PHE B 1 83 ? 7.715 -10.391 -13.438 1 97.69 83 PHE B O 1
ATOM 1867 N N . PHE B 1 84 ? 9.93 -10.078 -13.492 1 95.81 84 PHE B N 1
ATOM 1868 C CA . PHE B 1 84 ? 9.781 -8.695 -13.914 1 95.81 84 PHE B CA 1
ATOM 1869 C C . PHE B 1 84 ? 9.023 -8.609 -15.234 1 95.81 84 PHE B C 1
ATOM 1871 O O . PHE B 1 84 ? 8.227 -7.688 -15.445 1 95.81 84 PHE B O 1
ATOM 1878 N N . LYS B 1 85 ? 9.336 -9.578 -16.062 1 93.12 85 LYS B N 1
ATOM 1879 C CA . LYS B 1 85 ? 8.484 -9.852 -17.219 1 93.12 85 LYS B CA 1
ATOM 1880 C C . LYS B 1 85 ? 7.469 -10.945 -16.906 1 93.12 85 LYS B C 1
ATOM 1882 O O . LYS B 1 85 ? 7.836 -12.016 -16.406 1 93.12 85 LYS B O 1
ATOM 1887 N N . PRO B 1 86 ? 6.254 -10.594 -17.172 1 94.75 86 PRO B N 1
ATOM 1888 C CA . PRO B 1 86 ? 5.25 -11.617 -16.891 1 94.75 86 PRO B CA 1
ATOM 1889 C C . PRO B 1 86 ? 5.562 -12.961 -17.547 1 94.75 86 PRO B C 1
ATOM 1891 O O . PRO B 1 86 ? 6.031 -12.992 -18.688 1 94.75 86 PRO B O 1
ATOM 1894 N N . GLN B 1 87 ? 5.301 -14.062 -16.781 1 95.62 87 GLN B N 1
ATOM 1895 C CA . GLN B 1 87 ? 5.512 -15.422 -17.266 1 95.62 87 GLN B CA 1
ATOM 1896 C C . GLN B 1 87 ? 4.18 -16.125 -17.516 1 95.62 87 GLN B C 1
ATOM 1898 O O . GLN B 1 87 ? 3.297 -16.109 -16.656 1 95.62 87 GLN B O 1
ATOM 1903 N N . ARG B 1 88 ? 4.078 -16.812 -18.609 1 95.94 88 ARG B N 1
ATOM 1904 C CA . ARG B 1 88 ? 2.906 -17.641 -18.906 1 95.94 88 ARG B CA 1
ATOM 1905 C C . ARG B 1 88 ? 3.045 -19.031 -18.312 1 95.94 88 ARG B C 1
ATOM 1907 O O . ARG B 1 88 ? 4.117 -19.625 -18.359 1 95.94 88 ARG B O 1
ATOM 1914 N N . ARG B 1 89 ? 1.977 -19.406 -17.781 1 95.12 89 ARG B N 1
ATOM 1915 C CA . ARG B 1 89 ? 1.991 -20.75 -17.219 1 95.12 89 ARG B CA 1
ATOM 1916 C C . ARG B 1 89 ? 1.938 -21.797 -18.328 1 95.12 89 ARG B C 1
ATOM 1918 O O . ARG B 1 89 ? 1.193 -21.656 -19.297 1 95.12 89 ARG B O 1
ATOM 1925 N N . VAL B 1 90 ? 2.746 -22.828 -18.172 1 93.38 90 VAL B N 1
ATOM 1926 C CA . VAL B 1 90 ? 2.729 -24.031 -19 1 93.38 90 VAL B CA 1
ATOM 1927 C C . VAL B 1 90 ? 2.693 -25.266 -18.109 1 93.38 90 VAL B C 1
ATOM 1929 O O . VAL B 1 90 ? 3.674 -25.578 -17.422 1 93.38 90 VAL B O 1
ATOM 1932 N N . GLY B 1 91 ? 1.531 -25.906 -18.078 1 93.19 91 GLY B N 1
ATOM 1933 C CA . GLY B 1 91 ? 1.376 -27 -17.125 1 93.19 91 GLY B CA 1
ATOM 1934 C C . GLY B 1 91 ? 1.41 -26.531 -15.68 1 93.19 91 GLY B C 1
ATOM 1935 O O . GLY B 1 91 ? 0.648 -25.641 -15.289 1 93.19 91 GLY B O 1
ATOM 1936 N N . ASP B 1 92 ? 2.359 -27.125 -14.953 1 93.12 92 ASP B N 1
ATOM 1937 C CA . ASP B 1 92 ? 2.434 -26.812 -13.531 1 93.12 92 ASP B CA 1
ATOM 1938 C C . ASP B 1 92 ? 3.656 -25.938 -13.227 1 93.12 92 ASP B C 1
ATOM 1940 O O . ASP B 1 92 ? 4.238 -26.031 -12.141 1 93.12 92 ASP B O 1
ATOM 1944 N N . LYS B 1 93 ? 3.918 -25.125 -14.312 1 94.81 93 LYS B N 1
ATOM 1945 C CA . LYS B 1 93 ? 5.145 -24.359 -14.109 1 94.81 93 LYS B CA 1
ATOM 1946 C C . LYS B 1 93 ? 5.023 -22.953 -14.695 1 94.81 93 LYS B C 1
ATOM 1948 O O . LYS B 1 93 ? 4.344 -22.75 -15.703 1 94.81 93 LYS B O 1
ATOM 1953 N N . PHE B 1 94 ? 5.664 -22 -14.016 1 95.06 94 PHE B N 1
ATOM 1954 C CA . PHE B 1 94 ? 6.184 -20.797 -14.656 1 95.06 94 PHE B CA 1
ATOM 1955 C C . PHE B 1 94 ? 7.648 -20.969 -15.047 1 95.06 94 PHE B C 1
ATOM 1957 O O . PHE B 1 94 ? 8.531 -20.953 -14.188 1 95.06 94 PHE B O 1
ATOM 1964 N N . GLU B 1 95 ? 7.855 -21.156 -16.281 1 90.56 95 GLU B N 1
ATOM 1965 C CA . GLU B 1 95 ? 9.211 -21.5 -16.719 1 90.56 95 GLU B CA 1
ATOM 1966 C C . GLU B 1 95 ? 9.789 -22.641 -15.891 1 90.56 95 GLU B C 1
ATOM 1968 O O . GLU B 1 95 ? 9.336 -23.781 -15.992 1 90.56 95 GLU B O 1
ATOM 1973 N N . ASN B 1 96 ? 10.75 -22.203 -14.914 1 90.88 96 ASN B N 1
ATOM 1974 C CA . ASN B 1 96 ? 11.438 -23.219 -14.133 1 90.88 96 ASN B CA 1
ATOM 1975 C C . ASN B 1 96 ? 10.922 -23.266 -12.695 1 90.88 96 ASN B C 1
ATOM 1977 O O . ASN B 1 96 ? 11.539 -23.891 -11.828 1 90.88 96 ASN B O 1
ATOM 1981 N N . PHE B 1 97 ? 9.836 -22.656 -12.422 1 96.06 97 PHE B N 1
ATOM 1982 C CA . PHE B 1 97 ? 9.297 -22.609 -11.07 1 96.06 97 PHE B CA 1
ATOM 1983 C C . PHE B 1 97 ? 8.016 -23.438 -10.969 1 96.06 97 PHE B C 1
ATOM 1985 O O . PHE B 1 97 ? 7.082 -23.234 -11.742 1 96.06 97 PHE B O 1
ATOM 1992 N N . ASP B 1 98 ? 8.047 -24.359 -9.977 1 97.62 98 ASP B N 1
ATOM 1993 C CA . ASP B 1 98 ? 6.844 -25.156 -9.742 1 97.62 98 ASP B CA 1
ATOM 1994 C C . ASP B 1 98 ? 5.727 -24.297 -9.141 1 97.62 98 ASP B C 1
ATOM 1996 O O . ASP B 1 98 ? 5.969 -23.5 -8.242 1 97.62 98 ASP B O 1
ATOM 2000 N N . VAL B 1 99 ? 4.504 -24.531 -9.719 1 98 99 VAL B N 1
ATOM 2001 C CA . VAL B 1 99 ? 3.359 -23.797 -9.195 1 98 99 VAL B CA 1
ATOM 2002 C C . VAL B 1 99 ? 2.221 -24.766 -8.883 1 98 99 VAL B C 1
ATOM 2004 O O . VAL B 1 99 ? 2.191 -25.891 -9.391 1 98 99 VAL B O 1
ATOM 2007 N N . LEU B 1 100 ? 1.356 -24.438 -8.031 1 97.69 100 LEU B N 1
ATOM 2008 C CA . LEU B 1 100 ? 0.079 -25.094 -7.781 1 97.69 100 LEU B CA 1
ATOM 2009 C C . LEU B 1 100 ? -1.076 -24.094 -7.918 1 97.69 100 LEU B C 1
ATOM 2011 O O . LEU B 1 100 ? -0.87 -22.891 -7.867 1 97.69 100 LEU B O 1
ATOM 2015 N N . ASP B 1 101 ? -2.248 -24.609 -8.195 1 97.81 101 ASP B N 1
ATOM 2016 C CA . ASP B 1 101 ? -3.457 -23.781 -8.18 1 97.81 101 ASP B CA 1
ATOM 2017 C C . ASP B 1 101 ? -3.945 -23.547 -6.75 1 97.81 101 ASP B C 1
ATOM 2019 O O . ASP B 1 101 ? -4.234 -24.5 -6.023 1 97.81 101 ASP B O 1
ATOM 2023 N N . ALA B 1 102 ? -4 -22.281 -6.367 1 98.12 102 ALA B N 1
ATOM 2024 C CA . ALA B 1 102 ? -4.59 -22 -5.062 1 98.12 102 ALA B CA 1
ATOM 2025 C C . ALA B 1 102 ? -6.039 -22.484 -4.996 1 98.12 102 ALA B C 1
ATOM 2027 O O . ALA B 1 102 ? -6.801 -22.297 -5.949 1 98.12 102 ALA B O 1
ATOM 2028 N N . PRO B 1 103 ? -6.461 -23.062 -3.957 1 98.31 103 PRO B N 1
ATOM 2029 C CA . PRO B 1 103 ? -7.727 -23.797 -3.914 1 98.31 103 PRO B CA 1
ATOM 2030 C C . PRO B 1 103 ? -8.945 -22.906 -4.113 1 98.31 103 PRO B C 1
ATOM 2032 O O . PRO B 1 103 ? -9.953 -23.344 -4.676 1 98.31 103 PRO B O 1
ATOM 2035 N N . GLU B 1 104 ? -8.984 -21.672 -3.68 1 98.5 104 GLU B N 1
ATOM 2036 C CA . GLU B 1 104 ? -10.18 -20.828 -3.705 1 98.5 104 GLU B CA 1
ATOM 2037 C C . GLU B 1 104 ? -10.312 -20.109 -5.043 1 98.5 104 GLU B C 1
ATOM 2039 O O . GLU B 1 104 ? -11.414 -20 -5.582 1 98.5 104 GLU B O 1
ATOM 2044 N N . THR B 1 105 ? -9.227 -19.656 -5.66 1 98.31 105 THR B N 1
ATOM 2045 C CA . THR B 1 105 ? -9.281 -18.797 -6.84 1 98.31 105 THR B CA 1
ATOM 2046 C C . THR B 1 105 ? -8.859 -19.578 -8.086 1 98.31 105 THR B C 1
ATOM 2048 O O . THR B 1 105 ? -9.188 -19.172 -9.211 1 98.31 105 THR B O 1
ATOM 2051 N N . GLY B 1 106 ? -8.086 -20.609 -7.867 1 98 106 GLY B N 1
ATOM 2052 C CA . GLY B 1 106 ? -7.484 -21.297 -8.992 1 98 106 GLY B CA 1
ATOM 2053 C C . GLY B 1 106 ? -6.262 -20.594 -9.547 1 98 106 GLY B C 1
ATOM 2054 O O . GLY B 1 106 ? -5.613 -21.078 -10.469 1 98 106 GLY B O 1
ATOM 2055 N N . CYS B 1 107 ? -5.871 -19.453 -9.062 1 98.62 107 CYS B N 1
ATOM 2056 C CA . CYS B 1 107 ? -4.695 -18.719 -9.508 1 98.62 107 CYS B CA 1
ATOM 2057 C C . CYS B 1 107 ? -3.418 -19.484 -9.172 1 98.62 107 CYS B C 1
ATOM 2059 O O . CYS B 1 107 ? -3.322 -20.109 -8.125 1 98.62 107 CYS B O 1
ATOM 2061 N N . PRO B 1 108 ? -2.418 -19.406 -10.023 1 98.75 108 PRO B N 1
ATOM 2062 C CA . PRO B 1 108 ? -1.155 -20.094 -9.734 1 98.75 108 PRO B CA 1
ATOM 2063 C C . PRO B 1 108 ? -0.373 -19.438 -8.602 1 98.75 108 PRO B C 1
ATOM 2065 O O . PRO B 1 108 ? -0.309 -18.203 -8.523 1 98.75 1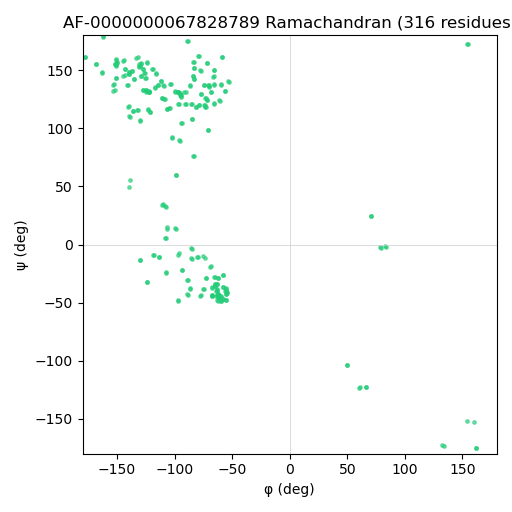08 PRO B O 1
ATOM 2068 N N . VAL B 1 109 ? 0.198 -20.219 -7.703 1 98.75 109 VAL B N 1
ATOM 2069 C CA . VAL B 1 109 ? 1.093 -19.766 -6.648 1 98.75 109 VAL B CA 1
ATOM 2070 C C . VAL B 1 109 ? 2.371 -20.594 -6.652 1 98.75 109 VAL B C 1
ATOM 2072 O O . VAL B 1 109 ? 2.342 -21.797 -6.973 1 98.75 109 VAL B O 1
ATOM 2075 N N . LEU B 1 110 ? 3.488 -19.984 -6.348 1 98.75 110 LEU B N 1
ATOM 2076 C CA . LEU B 1 110 ? 4.766 -20.688 -6.281 1 98.75 110 LEU B CA 1
ATOM 2077 C C . LEU B 1 110 ? 4.766 -21.703 -5.148 1 98.75 110 LEU B C 1
ATOM 2079 O O . LEU B 1 110 ? 4.32 -21.406 -4.039 1 98.75 110 LEU B O 1
ATOM 2083 N N . LYS B 1 111 ? 5.277 -22.812 -5.406 1 98.31 111 LYS B N 1
ATOM 2084 C CA . LYS B 1 111 ? 5.402 -23.828 -4.363 1 98.31 111 LYS B CA 1
ATOM 2085 C C . LYS B 1 111 ? 6.523 -23.484 -3.387 1 98.31 111 LYS B C 1
ATOM 2087 O O . LYS B 1 111 ? 6.441 -23.797 -2.199 1 98.31 111 LYS B O 1
ATOM 2092 N N . ASP B 1 112 ? 7.586 -22.953 -3.961 1 98 112 ASP B N 1
ATOM 2093 C CA . ASP B 1 112 ? 8.734 -22.562 -3.15 1 98 112 ASP B CA 1
ATOM 2094 C C . ASP B 1 112 ? 8.688 -21.078 -2.787 1 98 112 ASP B C 1
ATOM 2096 O O . ASP B 1 112 ? 9.219 -20.234 -3.518 1 98 112 ASP B O 1
ATOM 2100 N N . CYS B 1 113 ? 8.094 -20.719 -1.734 1 98.62 113 CYS B N 1
ATOM 2101 C CA . CYS B 1 113 ? 7.961 -19.391 -1.17 1 98.62 113 CYS B CA 1
ATOM 2102 C C . CYS B 1 113 ? 7.559 -19.453 0.298 1 98.62 113 CYS B C 1
ATOM 2104 O O . CYS B 1 113 ? 7.484 -20.531 0.878 1 98.62 113 CYS B O 1
ATOM 2106 N N . LEU B 1 114 ? 7.406 -18.359 0.969 1 98.94 114 LEU B N 1
ATOM 2107 C CA . LEU B 1 114 ? 7.004 -18.328 2.369 1 98.94 114 LEU B CA 1
ATOM 2108 C C . LEU B 1 114 ? 5.562 -18.812 2.527 1 98.94 114 LEU B C 1
ATOM 2110 O O . LEU B 1 114 ? 5.227 -19.484 3.506 1 98.94 114 LEU B O 1
ATOM 2114 N N . GLY B 1 115 ? 4.684 -18.5 1.614 1 98.94 115 GLY B N 1
ATOM 2115 C CA . GLY B 1 115 ? 3.254 -18.75 1.59 1 98.94 115 GLY B CA 1
ATOM 2116 C C . GLY B 1 115 ? 2.504 -17.875 0.61 1 98.94 115 GLY B C 1
ATOM 2117 O O . GLY B 1 115 ? 3.119 -17.172 -0.197 1 98.94 115 GLY B O 1
ATOM 2118 N N . TYR B 1 116 ? 1.195 -17.984 0.605 1 98.94 116 TYR B N 1
ATOM 2119 C CA . TYR B 1 116 ? 0.414 -17.172 -0.331 1 98.94 116 TYR B CA 1
ATOM 2120 C C . TYR B 1 116 ? -0.906 -16.734 0.293 1 98.94 116 TYR B C 1
ATOM 2122 O O . TYR B 1 116 ? -1.346 -17.312 1.293 1 98.94 116 TYR B O 1
ATOM 2130 N N . VAL B 1 117 ? -1.476 -15.703 -0.245 1 98.94 117 VAL B N 1
ATOM 2131 C CA . VAL B 1 117 ? -2.871 -15.344 -0.01 1 98.94 117 VAL B CA 1
ATOM 2132 C C . VAL B 1 117 ? -3.635 -15.352 -1.331 1 98.94 117 VAL B C 1
ATOM 2134 O O . VAL B 1 117 ? -3.049 -15.148 -2.396 1 98.94 117 VAL B O 1
ATOM 2137 N N . GLU B 1 118 ? -4.918 -15.633 -1.282 1 98.94 118 GLU B N 1
ATOM 2138 C CA . GLU B 1 118 ? -5.871 -15.578 -2.387 1 98.94 118 GLU B CA 1
ATOM 2139 C C . GLU B 1 118 ? -6.887 -14.453 -2.188 1 98.94 118 GLU B C 1
ATOM 2141 O O . GLU B 1 118 ? -7.391 -14.258 -1.08 1 98.94 118 GLU B O 1
ATOM 2146 N N . CYS B 1 119 ? -7.164 -13.828 -3.328 1 98.94 119 CYS B N 1
ATOM 2147 C CA . CYS B 1 119 ? -8 -12.641 -3.189 1 98.94 119 CYS B CA 1
ATOM 2148 C C . CYS B 1 119 ? -9.094 -12.617 -4.254 1 98.94 119 CYS B C 1
ATOM 2150 O O . CYS B 1 119 ? -8.852 -12.977 -5.406 1 98.94 119 CYS B O 1
ATOM 2152 N N . ARG B 1 120 ? -10.203 -12.172 -3.828 1 98.88 120 ARG B N 1
ATOM 2153 C CA . ARG B 1 120 ? -11.305 -11.812 -4.715 1 98.88 120 ARG B CA 1
ATOM 2154 C C . ARG B 1 120 ? -11.5 -10.305 -4.762 1 98.88 120 ARG B C 1
ATOM 2156 O O . ARG B 1 120 ? -11.711 -9.664 -3.729 1 98.88 120 ARG B O 1
ATOM 2163 N N . VAL B 1 121 ? -11.477 -9.758 -5.941 1 98.94 121 VAL B N 1
ATOM 2164 C CA . VAL B 1 121 ? -11.562 -8.305 -6.102 1 98.94 121 VAL B CA 1
ATOM 2165 C C . VAL B 1 121 ? -12.945 -7.82 -5.695 1 98.94 121 VAL B C 1
ATOM 2167 O O . VAL B 1 121 ? -13.961 -8.359 -6.152 1 98.94 121 VAL B O 1
ATOM 2170 N N . VAL B 1 122 ? -12.992 -6.801 -4.867 1 98.88 122 VAL B N 1
ATOM 2171 C CA . VAL B 1 122 ? -14.25 -6.238 -4.395 1 98.88 122 VAL B CA 1
ATOM 2172 C C . VAL B 1 122 ? -14.422 -4.82 -4.934 1 98.88 122 VAL B C 1
ATOM 2174 O O . VAL B 1 122 ? -15.492 -4.219 -4.789 1 98.88 122 VAL B O 1
ATOM 2177 N N . GLY B 1 123 ? -13.398 -4.215 -5.527 1 98.81 123 GLY B N 1
ATOM 2178 C CA . GLY B 1 123 ? -13.398 -2.889 -6.121 1 98.81 123 GLY B CA 1
ATOM 2179 C C . GLY B 1 123 ? -12.078 -2.521 -6.766 1 98.81 123 GLY B C 1
ATOM 2180 O O . GLY B 1 123 ? -11.07 -3.201 -6.551 1 98.81 123 GLY B O 1
ATOM 2181 N N . SER B 1 124 ? -12.102 -1.548 -7.617 1 98.81 124 SER B N 1
ATOM 2182 C CA . SER B 1 124 ? -10.883 -1.075 -8.266 1 98.81 124 SER B CA 1
ATOM 2183 C C . SER B 1 124 ? -10.984 0.403 -8.625 1 98.81 124 SER B C 1
ATOM 2185 O O . SER B 1 124 ? -12.086 0.955 -8.695 1 98.81 124 SER B O 1
ATOM 2187 N N . VAL B 1 125 ? -9.93 1.098 -8.719 1 98.81 125 VAL B N 1
ATOM 2188 C CA . VAL B 1 125 ? -9.789 2.457 -9.234 1 98.81 125 VAL B CA 1
ATOM 2189 C C . VAL B 1 125 ? -8.812 2.469 -10.406 1 98.81 125 VAL B C 1
ATOM 2191 O O . VAL B 1 125 ? -7.625 2.186 -10.234 1 98.81 125 VAL B O 1
ATOM 2194 N N . ALA B 1 126 ? -9.305 2.76 -11.555 1 98.31 126 ALA B N 1
ATOM 2195 C CA . ALA B 1 126 ? -8.5 2.863 -12.766 1 98.31 126 ALA B CA 1
ATOM 2196 C C . ALA B 1 126 ? -8.227 4.324 -13.125 1 98.31 126 ALA B C 1
ATOM 2198 O O . ALA B 1 126 ? -9.094 5.004 -13.68 1 98.31 126 ALA B O 1
ATOM 2199 N N . HIS B 1 127 ? -7.082 4.875 -12.656 1 96.44 127 HIS B N 1
ATOM 2200 C CA . HIS B 1 127 ? -6.762 6.281 -12.859 1 96.44 127 HIS B CA 1
ATOM 2201 C C . HIS B 1 127 ? -5.285 6.473 -13.18 1 96.44 127 HIS B C 1
ATOM 2203 O O . HIS B 1 127 ? -4.711 7.52 -12.883 1 96.44 127 HIS B O 1
ATOM 2209 N N . GLY B 1 128 ? -4.586 5.863 -14.047 1 95.94 128 GLY B N 1
ATOM 2210 C CA . GLY B 1 128 ? -3.189 6.004 -14.422 1 95.94 128 GLY B CA 1
ATOM 2211 C C . GLY B 1 128 ? -2.643 4.793 -15.148 1 95.94 128 GLY B C 1
ATOM 2212 O O . GLY B 1 128 ? -3.391 4.062 -15.805 1 95.94 128 GLY B O 1
ATOM 2213 N N . ASP B 1 129 ? -1.342 4.633 -14.984 1 98.44 129 ASP B N 1
ATOM 2214 C CA . ASP B 1 129 ? -0.697 3.543 -15.711 1 98.44 129 ASP B CA 1
ATOM 2215 C C . ASP B 1 129 ? -0.806 2.229 -14.945 1 98.44 129 ASP B C 1
ATOM 2217 O O . ASP B 1 129 ? -0.362 1.184 -15.422 1 98.44 129 ASP B O 1
ATOM 2221 N N . HIS B 1 130 ? -1.385 2.275 -13.734 1 98.62 130 HIS B N 1
ATOM 2222 C CA . HIS B 1 130 ? -1.773 1.106 -12.953 1 98.62 130 HIS B CA 1
ATOM 2223 C C . HIS B 1 130 ? -3.242 1.18 -12.547 1 98.62 130 HIS B C 1
ATOM 2225 O O . HIS B 1 130 ? -3.795 2.271 -12.391 1 98.62 130 HIS B O 1
ATOM 2231 N N . THR B 1 131 ? -3.869 0.052 -12.453 1 98.81 131 THR B N 1
ATOM 2232 C CA . THR B 1 131 ? -5.148 -0.072 -11.766 1 98.81 131 THR B CA 1
ATOM 2233 C C . THR B 1 131 ? -4.941 -0.521 -10.32 1 98.81 131 THR B C 1
ATOM 2235 O O . THR B 1 131 ? -4.156 -1.433 -10.055 1 98.81 131 THR B O 1
ATOM 2238 N N . VAL B 1 132 ? -5.551 0.183 -9.406 1 98.88 132 VAL B N 1
ATOM 2239 C CA . VAL B 1 132 ? -5.559 -0.199 -8 1 98.88 132 VAL B CA 1
ATOM 2240 C C . VAL B 1 132 ? -6.68 -1.204 -7.742 1 98.88 132 VAL B C 1
ATOM 2242 O O . VAL B 1 132 ? -7.859 -0.843 -7.754 1 98.88 132 VAL B O 1
ATOM 2245 N N . PHE B 1 133 ? -6.34 -2.455 -7.512 1 98.94 133 PHE B N 1
ATOM 2246 C CA . PHE B 1 133 ? -7.309 -3.494 -7.184 1 98.94 133 PHE B CA 1
ATOM 2247 C C . PHE B 1 133 ? -7.383 -3.709 -5.676 1 98.94 133 PHE B C 1
ATOM 2249 O O . PHE B 1 133 ? -6.352 -3.773 -5 1 98.94 133 PHE B O 1
ATOM 2256 N N . VAL B 1 134 ? -8.578 -3.734 -5.164 1 98.94 134 VAL B N 1
ATOM 2257 C CA . VAL B 1 134 ? -8.82 -4.082 -3.768 1 98.94 134 VAL B CA 1
ATOM 2258 C C . VAL B 1 134 ? -9.43 -5.477 -3.682 1 98.94 134 VAL B C 1
ATOM 2260 O O . VAL B 1 134 ? -10.516 -5.719 -4.211 1 98.94 134 VAL B O 1
ATOM 2263 N N . GLY B 1 135 ? -8.695 -6.359 -3.057 1 98.94 135 GLY B N 1
ATOM 2264 C CA . GLY B 1 135 ? -9.141 -7.738 -2.969 1 98.94 135 GLY B CA 1
ATOM 2265 C C . GLY B 1 135 ? -9.398 -8.195 -1.545 1 98.94 135 GLY B C 1
ATOM 2266 O O . GLY B 1 135 ? -8.609 -7.895 -0.642 1 98.94 135 GLY B O 1
ATOM 2267 N N . GLU B 1 136 ? -10.484 -8.852 -1.365 1 98.94 136 GLU B N 1
ATOM 2268 C CA . GLU B 1 136 ? -10.734 -9.547 -0.105 1 98.94 136 GLU B CA 1
ATOM 2269 C C . GLU B 1 136 ? -9.938 -10.844 -0.026 1 98.94 136 GLU B C 1
ATOM 2271 O O . GLU B 1 136 ? -9.961 -11.648 -0.959 1 98.94 136 GLU B O 1
ATOM 2276 N N . VAL B 1 137 ? -9.203 -11.047 1.091 1 98.94 137 VAL B N 1
ATOM 2277 C CA . VAL B 1 137 ? -8.453 -12.281 1.285 1 98.94 137 VAL B CA 1
ATOM 2278 C C . VAL B 1 137 ? -9.422 -13.422 1.611 1 98.94 137 VAL B C 1
ATOM 2280 O O . VAL B 1 137 ? -10.102 -13.391 2.641 1 98.94 137 VAL B O 1
ATOM 2283 N N . ILE B 1 138 ? -9.43 -14.43 0.744 1 98.88 138 ILE B N 1
ATOM 2284 C CA . ILE B 1 138 ? -10.414 -15.492 0.921 1 98.88 138 ILE B CA 1
ATOM 2285 C C . ILE B 1 138 ? -9.703 -16.828 1.155 1 98.88 138 ILE B C 1
ATOM 2287 O O . ILE B 1 138 ? -10.336 -17.828 1.473 1 98.88 138 ILE B O 1
ATOM 2291 N N . GLY B 1 139 ? -8.391 -16.844 0.979 1 98.88 139 GLY B N 1
ATOM 2292 C CA . GLY B 1 139 ? -7.543 -18 1.229 1 98.88 139 GLY B CA 1
ATOM 2293 C C . GLY B 1 139 ? -6.125 -17.625 1.614 1 98.88 139 GLY B C 1
ATOM 2294 O O . GLY B 1 139 ? -5.648 -16.547 1.265 1 98.88 139 GLY B O 1
ATOM 2295 N N . ALA B 1 140 ? -5.457 -18.5 2.318 1 98.94 140 ALA B N 1
ATOM 2296 C CA . ALA B 1 140 ? -4.07 -18.281 2.719 1 98.94 140 ALA B CA 1
ATOM 2297 C C . ALA B 1 140 ? -3.416 -19.594 3.156 1 98.94 140 ALA B C 1
ATOM 2299 O O . ALA B 1 140 ? -4.078 -20.469 3.713 1 98.94 140 ALA B O 1
ATOM 2300 N N . GLN B 1 141 ? -2.227 -19.656 2.926 1 98.88 141 GLN B N 1
ATOM 2301 C CA . GLN B 1 141 ? -1.438 -20.797 3.379 1 98.88 141 GLN B CA 1
ATOM 2302 C C . GLN B 1 141 ? 0.024 -20.422 3.584 1 98.88 141 GLN B C 1
ATOM 2304 O O . GLN B 1 141 ? 0.621 -19.75 2.734 1 98.88 141 GLN B O 1
ATOM 2309 N N . VAL B 1 142 ? 0.626 -20.812 4.75 1 98.88 142 VAL B N 1
ATOM 2310 C CA . VAL B 1 142 ? 2.055 -20.656 5 1 98.88 142 VAL B CA 1
ATOM 2311 C C . VAL B 1 142 ? 2.783 -21.953 4.637 1 98.88 142 VAL B C 1
ATOM 2313 O O . VAL B 1 142 ? 2.35 -23.047 5.016 1 98.88 142 VAL B O 1
ATOM 2316 N N . PHE B 1 143 ? 3.812 -21.859 3.846 1 98.69 143 PHE B N 1
ATOM 2317 C CA . PHE B 1 143 ? 4.625 -23.016 3.475 1 98.69 143 PHE B CA 1
ATOM 2318 C C . PHE B 1 143 ? 5.867 -23.109 4.352 1 98.69 143 PHE B C 1
ATOM 2320 O O . PHE B 1 143 ? 6.242 -24.188 4.797 1 98.69 143 PHE B O 1
ATOM 2327 N N . ASN B 1 144 ? 6.586 -21.953 4.523 1 98.38 144 ASN B N 1
ATOM 2328 C CA . ASN B 1 144 ? 7.887 -21.875 5.176 1 98.38 144 ASN B CA 1
ATOM 2329 C C . ASN B 1 144 ? 7.973 -20.672 6.105 1 98.38 144 ASN B C 1
ATOM 2331 O O . ASN B 1 144 ? 7.344 -19.641 5.852 1 98.38 144 ASN B O 1
ATOM 2335 N N . GLU B 1 145 ? 8.719 -20.828 7.094 1 97.5 145 GLU B N 1
ATOM 2336 C CA . GLU B 1 145 ? 9.07 -19.688 7.926 1 97.5 145 GLU B CA 1
ATOM 2337 C C . GLU B 1 145 ? 10.234 -18.906 7.328 1 97.5 145 GLU B C 1
ATOM 2339 O O . GLU B 1 145 ? 11.047 -19.453 6.594 1 97.5 145 GLU B O 1
ATOM 2344 N N . GLY B 1 146 ? 10.281 -17.656 7.598 1 98.31 146 GLY B N 1
ATOM 2345 C CA . GLY B 1 146 ? 11.383 -16.828 7.121 1 98.31 146 GLY B CA 1
ATOM 2346 C C . GLY B 1 146 ? 11.008 -15.367 6.973 1 98.31 146 GLY B C 1
ATOM 2347 O O . GLY B 1 146 ? 9.852 -14.984 7.172 1 98.31 146 GLY B O 1
ATOM 2348 N N . ASP B 1 147 ? 12.062 -14.586 6.688 1 98.44 147 ASP B N 1
ATOM 2349 C CA . ASP B 1 147 ? 11.867 -13.156 6.441 1 98.44 147 ASP B CA 1
ATOM 2350 C C . ASP B 1 147 ? 11.453 -12.898 4.996 1 98.44 147 ASP B C 1
ATOM 2352 O O . ASP B 1 147 ? 11.891 -13.602 4.082 1 98.44 147 ASP B O 1
ATOM 2356 N N . PRO B 1 148 ? 10.562 -11.938 4.82 1 98.75 148 PRO B N 1
ATOM 2357 C CA . PRO B 1 148 ? 10.141 -11.625 3.451 1 98.75 148 PRO B CA 1
ATOM 2358 C C . PRO B 1 148 ? 11.234 -10.906 2.654 1 98.75 148 PRO B C 1
ATOM 2360 O O . PRO B 1 148 ? 12.125 -10.289 3.24 1 98.75 148 PRO B O 1
ATOM 2363 N N . LEU B 1 149 ? 11.195 -10.992 1.334 1 98.88 149 LEU B N 1
ATOM 2364 C CA . LEU B 1 149 ? 12.031 -10.195 0.443 1 98.88 149 LEU B CA 1
ATOM 2365 C C . LEU B 1 149 ? 11.555 -8.75 0.384 1 98.88 149 LEU B C 1
ATOM 2367 O O . LEU B 1 149 ? 10.406 -8.492 0.011 1 98.88 149 LEU B O 1
ATOM 2371 N N . LEU B 1 150 ? 12.406 -7.855 0.757 1 98.56 150 LEU B N 1
ATOM 2372 C CA . LEU B 1 150 ? 12.102 -6.43 0.726 1 98.56 150 LEU B CA 1
ATOM 2373 C C . LEU B 1 150 ? 12.789 -5.75 -0.457 1 98.56 150 LEU B C 1
ATOM 2375 O O . LEU B 1 150 ? 13.938 -6.055 -0.768 1 98.56 150 LEU B O 1
ATOM 2379 N N . LEU B 1 151 ? 12.047 -4.875 -1.093 1 98.44 151 LEU B N 1
ATOM 2380 C CA . LEU B 1 151 ? 12.609 -4.137 -2.221 1 98.44 151 LEU B CA 1
ATOM 2381 C C . LEU B 1 151 ? 13.898 -3.434 -1.824 1 98.44 151 LEU B C 1
ATOM 2383 O O . LEU B 1 151 ? 14.891 -3.477 -2.562 1 98.44 151 LEU B O 1
ATOM 2387 N N . GLU B 1 152 ? 13.945 -2.852 -0.64 1 95.44 152 GLU B N 1
ATOM 2388 C CA . GLU B 1 152 ? 15.102 -2.09 -0.165 1 95.44 152 GLU B CA 1
ATOM 2389 C C . GLU B 1 152 ? 16.344 -2.973 -0.056 1 95.44 152 GLU B C 1
ATOM 2391 O O . GLU B 1 152 ? 17.469 -2.49 -0.191 1 95.44 152 GLU B O 1
ATOM 2396 N N . SER B 1 153 ? 16.141 -4.234 0.193 1 97.25 153 SER B N 1
ATOM 2397 C CA . SER B 1 153 ? 17.266 -5.141 0.393 1 97.25 153 SER B CA 1
ATOM 2398 C C . SER B 1 153 ? 17.875 -5.574 -0.939 1 97.25 153 SER B C 1
ATOM 2400 O O . SER B 1 153 ? 18.953 -6.16 -0.975 1 97.25 153 SER B O 1
ATOM 2402 N N . THR B 1 154 ? 17.266 -5.316 -2.055 1 97.62 154 THR B N 1
ATOM 2403 C CA . THR B 1 154 ? 17.688 -5.84 -3.355 1 97.62 154 THR B CA 1
ATOM 2404 C C . THR B 1 154 ? 18.609 -4.855 -4.066 1 97.62 154 THR B C 1
ATOM 2406 O O . THR B 1 154 ? 19.312 -5.227 -5.008 1 97.62 154 THR B O 1
ATOM 2409 N N . GLY B 1 155 ? 18.531 -3.549 -3.666 1 96.25 155 GLY B N 1
ATOM 2410 C CA . GLY B 1 155 ? 19.219 -2.498 -4.398 1 96.25 155 GLY B CA 1
ATOM 2411 C C . GLY B 1 155 ? 18.438 -1.989 -5.594 1 96.25 155 GLY B C 1
ATOM 2412 O O . GLY B 1 155 ? 18.891 -1.091 -6.305 1 96.25 155 GLY B O 1
ATOM 2413 N N . TRP B 1 156 ? 17.281 -2.59 -5.836 1 97.44 156 TRP B N 1
ATOM 2414 C CA . TRP B 1 156 ? 16.406 -2.137 -6.914 1 97.44 156 TRP B CA 1
ATOM 2415 C C . TRP B 1 156 ? 15.547 -0.958 -6.461 1 97.44 156 TRP B C 1
ATOM 2417 O O . TRP B 1 156 ? 15.438 -0.689 -5.266 1 97.44 156 TRP B O 1
ATOM 2427 N N . ASN B 1 157 ? 15.094 -0.181 -7.434 1 94.94 157 ASN B N 1
ATOM 2428 C CA . ASN B 1 157 ? 14.133 0.888 -7.195 1 94.94 157 ASN B CA 1
ATOM 2429 C C . ASN B 1 157 ? 12.891 0.729 -8.07 1 94.94 157 ASN B C 1
ATOM 2431 O O . ASN B 1 157 ? 12.992 0.344 -9.234 1 94.94 157 ASN B O 1
ATOM 2435 N N . TYR B 1 158 ? 11.828 0.851 -7.465 1 94.75 158 TYR B N 1
ATOM 2436 C CA . TYR B 1 158 ? 10.555 0.908 -8.172 1 94.75 158 TYR B CA 1
ATOM 2437 C C . TYR B 1 158 ? 9.633 1.947 -7.551 1 94.75 158 TYR B C 1
ATOM 2439 O O . TYR B 1 158 ? 9.188 1.789 -6.414 1 94.75 158 TYR B O 1
ATOM 2447 N N . GLY B 1 159 ? 9.359 2.941 -8.125 1 95.69 159 GLY B N 1
ATOM 2448 C CA . GLY B 1 159 ? 8.539 4.035 -7.633 1 95.69 159 GLY B CA 1
ATOM 2449 C C . GLY B 1 159 ? 9.164 5.398 -7.855 1 95.69 159 GLY B C 1
ATOM 2450 O O . GLY B 1 159 ? 10.172 5.52 -8.555 1 95.69 159 GLY B O 1
ATOM 2451 N N . GLY B 1 160 ? 8.508 6.348 -7.273 1 95.44 160 GLY B N 1
ATOM 2452 C CA . GLY B 1 160 ? 9 7.711 -7.383 1 95.44 160 GLY B CA 1
ATOM 2453 C C . GLY B 1 160 ? 8.227 8.555 -8.375 1 95.44 160 GLY B C 1
ATOM 2454 O O . GLY B 1 160 ? 7.52 8.016 -9.234 1 95.44 160 GLY B O 1
#

Radius of gyration: 18.96 Å; Cα contacts (8 Å, |Δi|>4): 893; chains: 2; bounding box: 35×54×41 Å

Foldseek 3Di:
DDPPVVQQVVFQPDWWFWWWKWFADDPKIKIAIFTPKDWDDVVQTKIKGKAFCPDPRNVRCVRQQKMKIFFAAQPCLVVNVVRNPMFIDDPQDRPPFGWAQDPPRRTTYTLPHQKMWMWGFPDWDDDDRIIITMTGTPDIDGRDDHHTHIPVSNPDTDGD/DDPVVVQQVVFQVDWWFWWWKWFADDPKIKIAIFTPWDWDDVVQTKIKGKAFCPDPRNVRCVRQQKMKIFFAAQPCLVVNVVRNPMFIDDPQDRVPFGWAQDDPRRTTYTLPHQKMWMWGFPDWDDDDRIIITMTGTPDIDGDDDHHTHIPVSNPDTDGD

Organism: Synechocystis sp. (strain ATCC 27184 / PCC 6803 / Kazusa) (NCBI:txid1111708)